Protein AF-A0A356BU81-F1 (afdb_monomer)

Foldseek 3Di:
DDDDDDPDCQQVVLLVLLVVLLVVVVWDKDAFDDDDPDTAGIDTPPAEGEHEAEPPCPDPVCVVVVVVVCVVSVVVVHHYQYDYSVLSVVPVSSNVSSVVVVVVVVVVVVVVVVVVCVVCPPPPPVVVVVVVVVVVVVVVVVVVVVVVVVVVVVVVVVPDDPVNVVVVVVVVVVVVPPD

Mean predicted aligned error: 15.6 Å

Nearest PDB structures (foldseek):
  3r3p-assembly1_B  TM=8.535E-01  e=2.262E-05  Bacillus phage 0305phi8-36
  2e8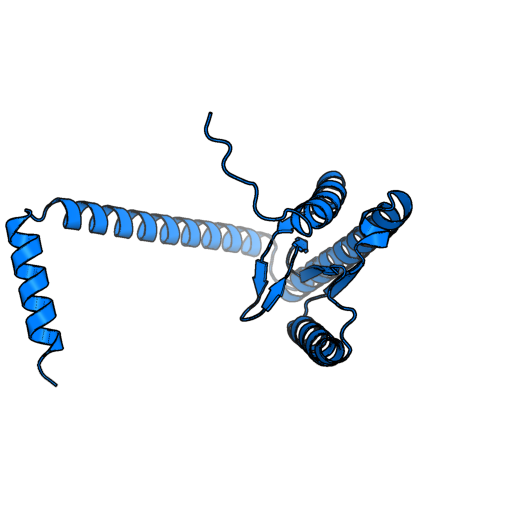9-assembly2_C  TM=2.831E-01  e=4.548E+00  Aquifex aeolicus

Sequence (179 aa):
MEVRAIKEDYGLRTEQRVLDELSRRKLPCEPRVHIGDLEVDILVGERICVEVDGYYHALKEKVSKDATKEKHLESLGYVVLRINAADAKNRRRLREFASSVVKVYDEERNRESQREKALTRGIPQEELQQLKVKLEKEREKEKQAEEQAEKQESIRAKKLTDEELFLQAIEDLSKRGRK

Solvent-accessible surface area (backbone atoms only — not comparable to full-atom values): 10347 Å² total; per-residue (Å²): 139,82,85,79,77,80,80,80,65,79,59,61,62,51,49,49,53,51,51,51,57,38,47,75,70,71,48,57,70,42,71,67,40,70,62,83,97,41,78,39,54,27,34,39,68,92,41,36,37,36,39,66,44,55,92,78,71,78,49,76,82,49,51,64,54,52,54,48,52,51,53,49,44,43,73,73,65,32,47,81,46,77,42,45,56,70,43,56,69,33,70,67,50,35,49,54,48,48,53,50,53,50,52,53,49,54,51,50,52,50,51,48,55,50,49,52,53,60,75,48,63,90,59,60,69,69,61,53,52,52,51,51,55,49,52,52,54,49,53,52,49,50,53,53,50,52,55,49,48,55,52,49,52,55,51,53,62,69,66,50,50,76,68,55,52,50,53,51,54,52,52,54,54,58,61,71,67,73,123

Radius of gyration: 24.51 Å; Cα contacts (8 Å, |Δi|>4): 126; chains: 1; bounding box: 55×62×48 Å

pLDDT: mean 77.11, std 16.04, range [28.61, 95.81]

Secondary structure (DSSP, 8-state):
---------TTHHHHHHHHHHHHHTT--EEEEEEETTEEEEEEETTTEEEEEE-GGGGSHHHHHHHHHHHHHHHHTT-EEEEEEHHHHHSHHHHHHHHHHHHHHHHHHHHHHHHHHHHHTTTS-HHHHHHHHHHHHHHHHHHHHHHHHHHHHHHHHHHHS-HHHHHHHHHHHHHHHT--

Structure (mmCIF, N/CA/C/O backbone):
data_AF-A0A356BU81-F1
#
_entry.id   AF-A0A356BU81-F1
#
loop_
_atom_site.group_PDB
_atom_site.id
_atom_site.type_symbol
_atom_site.label_atom_id
_atom_site.label_alt_id
_atom_site.label_comp_id
_atom_site.label_asym_id
_atom_site.label_entity_id
_atom_site.label_seq_id
_atom_site.pdbx_PDB_ins_code
_atom_site.Cartn_x
_atom_site.Cartn_y
_atom_site.Cartn_z
_atom_site.occupancy
_atom_site.B_iso_or_equiv
_atom_site.auth_seq_id
_atom_site.auth_comp_id
_atom_site.auth_asym_id
_atom_site.auth_atom_id
_atom_site.pdbx_PDB_model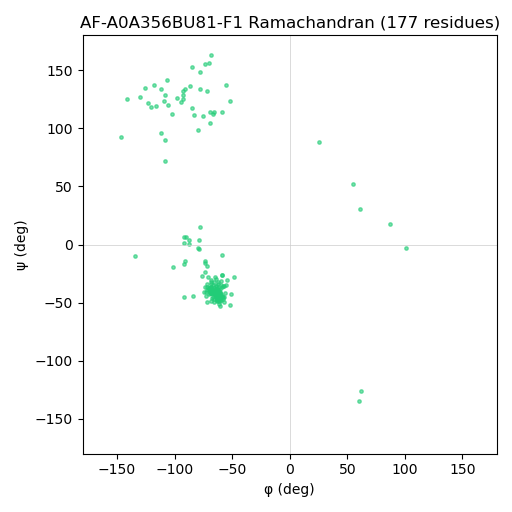_num
ATOM 1 N N . MET A 1 1 ? 30.885 -30.563 7.708 1.00 43.94 1 MET A N 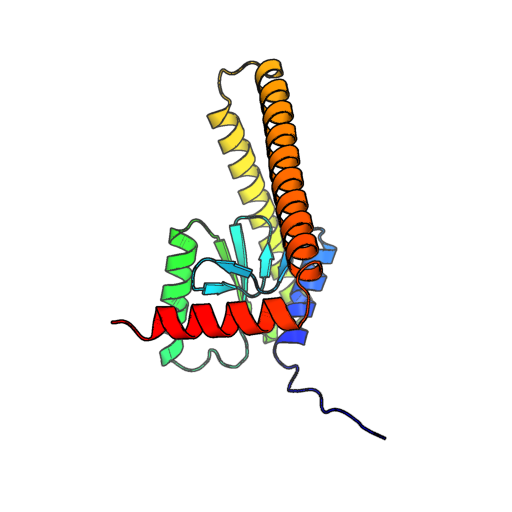1
ATOM 2 C CA . MET A 1 1 ? 30.568 -29.621 6.618 1.00 43.94 1 MET A CA 1
ATOM 3 C C . MET A 1 1 ? 29.256 -30.060 6.015 1.00 43.94 1 MET A C 1
ATOM 5 O O . MET A 1 1 ? 29.221 -31.149 5.473 1.00 43.94 1 MET A O 1
ATOM 9 N N . GLU A 1 2 ? 28.218 -29.240 6.104 1.00 28.61 2 GLU A N 1
ATOM 10 C CA . GLU A 1 2 ? 27.107 -29.296 5.154 1.00 28.61 2 GLU A CA 1
ATOM 11 C C . GLU A 1 2 ? 26.595 -27.870 4.981 1.00 28.61 2 GLU A C 1
ATOM 13 O O . GLU A 1 2 ? 25.831 -27.330 5.777 1.00 28.61 2 GLU A O 1
ATOM 18 N N . VAL A 1 3 ? 27.150 -27.221 3.962 1.00 35.94 3 VAL A N 1
ATOM 19 C CA . VAL A 1 3 ? 26.742 -25.901 3.504 1.00 35.94 3 VAL A CA 1
ATOM 20 C C . VAL A 1 3 ? 25.491 -26.133 2.663 1.00 35.94 3 VAL A C 1
ATOM 22 O O . VAL A 1 3 ? 25.587 -26.559 1.514 1.00 35.94 3 VAL A O 1
ATOM 25 N N . ARG A 1 4 ? 24.303 -25.923 3.239 1.00 30.44 4 ARG A N 1
ATOM 26 C CA . ARG A 1 4 ? 23.072 -25.905 2.442 1.00 30.44 4 ARG A CA 1
ATOM 27 C C . ARG A 1 4 ? 23.013 -24.584 1.688 1.00 30.44 4 ARG A C 1
ATOM 29 O O . ARG A 1 4 ? 22.897 -23.515 2.280 1.00 30.44 4 ARG A O 1
ATOM 36 N N . ALA A 1 5 ? 23.173 -24.705 0.376 1.00 33.25 5 ALA A N 1
ATOM 37 C CA . ALA A 1 5 ? 23.180 -23.624 -0.589 1.00 33.25 5 ALA A CA 1
ATOM 38 C C . ALA A 1 5 ? 21.942 -22.724 -0.442 1.00 33.25 5 ALA A C 1
ATOM 40 O O . ALA A 1 5 ? 20.801 -23.181 -0.520 1.00 33.25 5 ALA A O 1
ATOM 41 N N . ILE A 1 6 ? 22.202 -21.433 -0.242 1.00 36.81 6 ILE A N 1
ATOM 42 C CA . ILE A 1 6 ? 21.220 -20.352 -0.281 1.00 36.81 6 ILE A CA 1
ATOM 43 C C . ILE A 1 6 ? 20.702 -20.261 -1.722 1.00 36.81 6 ILE A C 1
ATOM 45 O O . ILE A 1 6 ? 21.460 -19.942 -2.638 1.00 36.81 6 ILE A O 1
ATOM 49 N N . LYS A 1 7 ? 19.417 -20.569 -1.922 1.00 36.88 7 LYS A N 1
ATOM 50 C CA . LYS A 1 7 ? 18.698 -20.313 -3.175 1.00 36.88 7 LYS A CA 1
ATOM 51 C C . LYS A 1 7 ? 18.522 -18.798 -3.343 1.00 36.88 7 LYS A C 1
ATOM 53 O O . LYS A 1 7 ? 17.724 -18.194 -2.644 1.00 36.88 7 LYS A O 1
ATOM 58 N N . GLU A 1 8 ? 19.324 -18.222 -4.232 1.00 38.44 8 GLU A N 1
ATOM 59 C CA . GLU A 1 8 ? 19.165 -16.948 -4.958 1.00 38.44 8 GLU A CA 1
ATOM 60 C C . GLU A 1 8 ? 18.284 -15.846 -4.315 1.00 38.44 8 GLU A C 1
ATOM 62 O O . GLU A 1 8 ? 17.110 -15.656 -4.612 1.00 38.44 8 GLU A O 1
ATOM 67 N N . ASP A 1 9 ? 18.954 -15.035 -3.495 1.00 47.25 9 ASP A N 1
ATOM 68 C CA . ASP A 1 9 ? 18.500 -13.936 -2.622 1.00 47.25 9 ASP A CA 1
ATOM 69 C C . ASP A 1 9 ? 18.187 -12.583 -3.325 1.00 47.25 9 ASP A C 1
ATOM 71 O O . ASP A 1 9 ? 18.175 -11.523 -2.688 1.00 47.25 9 ASP A O 1
ATOM 75 N N . TYR A 1 10 ? 18.035 -12.550 -4.654 1.00 41.59 10 TYR A N 1
ATOM 76 C CA . TYR A 1 10 ? 18.184 -11.295 -5.417 1.00 41.59 10 TYR A CA 1
ATOM 77 C C . TYR A 1 10 ? 17.026 -10.281 -5.266 1.00 41.59 10 TYR A C 1
ATOM 79 O O . TYR A 1 10 ? 17.263 -9.081 -5.435 1.00 41.59 10 TYR A O 1
ATOM 87 N N . GLY A 1 11 ? 15.814 -10.721 -4.902 1.00 51.78 11 GLY A N 1
ATOM 88 C CA . GLY A 1 11 ? 14.658 -9.846 -4.615 1.00 51.78 11 GLY A CA 1
ATOM 89 C C . GLY A 1 11 ? 14.542 -9.449 -3.138 1.00 51.78 11 GLY A C 1
ATOM 90 O O . GLY A 1 11 ? 14.432 -8.264 -2.817 1.00 51.78 11 GLY A O 1
ATOM 91 N N . LEU A 1 12 ? 14.716 -10.434 -2.247 1.00 61.91 12 LEU A N 1
ATOM 92 C CA . LEU A 1 12 ? 14.605 -10.312 -0.786 1.00 61.91 12 LEU A CA 1
ATOM 93 C C . LEU A 1 12 ? 15.439 -9.166 -0.213 1.00 61.91 12 LEU A C 1
ATOM 95 O O . LEU A 1 12 ? 14.976 -8.413 0.634 1.00 61.91 12 LEU A O 1
ATOM 99 N N . ARG A 1 13 ? 16.676 -8.982 -0.688 1.00 75.88 13 ARG A N 1
ATOM 100 C CA . ARG A 1 13 ? 17.562 -7.942 -0.139 1.00 75.88 13 ARG A CA 1
ATOM 101 C C . ARG A 1 13 ? 17.138 -6.525 -0.494 1.00 75.88 13 ARG A C 1
ATOM 103 O O . ARG A 1 13 ? 17.491 -5.595 0.226 1.00 75.88 13 ARG A O 1
ATOM 110 N N . THR A 1 14 ? 16.463 -6.333 -1.623 1.00 84.69 14 THR A N 1
ATOM 111 C CA . THR A 1 14 ? 16.021 -4.997 -2.042 1.00 84.69 14 THR A CA 1
ATOM 112 C C . THR A 1 14 ? 14.702 -4.657 -1.363 1.00 84.69 14 THR A C 1
ATOM 114 O O . THR A 1 14 ? 14.598 -3.582 -0.778 1.00 84.69 14 THR A O 1
ATOM 117 N N . GLU A 1 15 ? 13.771 -5.613 -1.340 1.00 86.94 15 GLU A N 1
ATOM 118 C CA . GLU A 1 15 ? 12.529 -5.577 -0.557 1.00 86.94 15 GLU A CA 1
ATOM 119 C C . GLU A 1 15 ? 12.822 -5.259 0.917 1.00 86.94 15 GLU A C 1
ATOM 121 O O . GLU A 1 15 ? 12.335 -4.262 1.444 1.00 86.94 15 GLU A O 1
ATOM 126 N N . GLN A 1 16 ? 13.746 -5.999 1.542 1.00 88.44 16 GLN A N 1
ATOM 127 C CA . GLN A 1 16 ? 14.139 -5.778 2.935 1.00 88.44 16 GLN A CA 1
ATOM 128 C C . GLN A 1 16 ? 14.690 -4.368 3.174 1.00 88.44 16 GLN A C 1
ATOM 130 O O . GLN A 1 16 ? 14.417 -3.765 4.204 1.00 88.44 16 GLN A O 1
ATOM 135 N N . ARG A 1 17 ? 15.440 -3.790 2.227 1.00 90.50 17 ARG A N 1
ATOM 136 C CA . ARG A 1 17 ? 15.960 -2.417 2.373 1.00 90.50 17 ARG A CA 1
ATOM 137 C C . ARG A 1 17 ? 14.853 -1.373 2.320 1.00 90.50 17 ARG A C 1
ATOM 139 O O . ARG A 1 17 ? 14.950 -0.367 3.023 1.00 90.50 17 ARG A O 1
ATOM 146 N N . VAL A 1 18 ? 13.841 -1.594 1.483 1.00 91.62 18 VAL A N 1
ATOM 147 C CA . VAL A 1 18 ? 12.646 -0.747 1.446 1.00 91.62 18 VAL A CA 1
ATOM 148 C C . VAL A 1 18 ? 11.894 -0.888 2.764 1.00 91.62 18 VAL A C 1
ATOM 150 O O . VAL A 1 18 ? 11.642 0.120 3.421 1.00 91.62 18 VAL A O 1
ATOM 153 N N . LEU A 1 19 ? 11.652 -2.122 3.205 1.00 91.88 19 LEU A N 1
ATOM 154 C CA . LEU A 1 19 ? 10.977 -2.422 4.464 1.00 91.88 19 LEU A CA 1
ATOM 155 C C . LEU A 1 19 ? 11.688 -1.790 5.669 1.00 91.88 19 LEU A C 1
ATOM 157 O O . LEU A 1 19 ? 11.041 -1.145 6.491 1.00 91.88 19 LEU A O 1
ATOM 161 N N . ASP A 1 20 ? 13.014 -1.894 5.751 1.00 92.12 20 ASP A N 1
ATOM 162 C CA . ASP A 1 20 ? 13.818 -1.297 6.820 1.00 92.12 20 ASP A CA 1
ATOM 163 C C . ASP A 1 20 ? 13.696 0.235 6.835 1.00 92.12 20 ASP A C 1
ATOM 165 O O . ASP A 1 20 ? 13.599 0.851 7.899 1.00 92.12 20 ASP A O 1
ATOM 169 N N . GLU A 1 21 ? 13.715 0.884 5.666 1.00 93.56 21 GLU A N 1
ATOM 170 C CA . GLU A 1 21 ? 13.599 2.344 5.575 1.00 93.56 21 GLU A CA 1
ATOM 171 C C . GLU A 1 21 ? 12.190 2.833 5.940 1.00 93.56 21 GLU A C 1
ATOM 173 O O . GLU A 1 21 ? 12.061 3.861 6.612 1.00 93.56 21 GLU A O 1
ATOM 178 N N . LEU A 1 22 ? 11.144 2.095 5.556 1.00 93.50 22 LEU A N 1
ATOM 179 C CA . LEU A 1 22 ? 9.763 2.384 5.956 1.00 93.50 22 LEU A CA 1
ATOM 180 C C . LEU A 1 22 ? 9.555 2.136 7.459 1.00 93.50 22 LEU A C 1
ATOM 182 O O . LEU A 1 22 ? 9.000 2.985 8.160 1.00 93.50 22 LEU A O 1
ATOM 186 N N . SER A 1 23 ? 10.109 1.045 7.990 1.00 91.56 23 SER A N 1
ATOM 187 C CA . SER A 1 23 ? 10.052 0.697 9.416 1.00 91.56 23 SER A CA 1
ATOM 188 C C . SER A 1 23 ? 10.749 1.740 10.291 1.00 91.56 23 SER A C 1
ATOM 190 O O . SER A 1 23 ? 10.229 2.137 11.333 1.00 91.56 23 SER A O 1
ATOM 192 N N . ARG A 1 24 ? 11.894 2.285 9.849 1.00 92.31 24 ARG A N 1
ATOM 193 C CA . ARG A 1 24 ? 12.576 3.406 10.533 1.00 92.31 24 ARG A CA 1
ATOM 194 C C . ARG A 1 24 ? 11.708 4.653 10.661 1.00 92.31 24 ARG A C 1
ATOM 196 O O . ARG A 1 24 ? 11.921 5.454 11.570 1.00 92.31 24 ARG A O 1
ATOM 203 N N . ARG A 1 25 ? 10.745 4.824 9.759 1.00 91.69 25 ARG A N 1
ATOM 204 C CA . ARG A 1 25 ? 9.778 5.929 9.764 1.00 91.69 25 ARG A CA 1
ATOM 205 C C . ARG A 1 25 ? 8.518 5.601 10.560 1.00 91.69 25 ARG A C 1
ATOM 207 O O . ARG A 1 25 ? 7.614 6.426 10.599 1.00 91.69 25 ARG A O 1
ATOM 214 N N . LYS A 1 26 ? 8.493 4.449 11.241 1.00 92.88 26 LYS A N 1
ATOM 215 C CA . LYS A 1 26 ? 7.384 3.967 12.073 1.00 92.88 26 LYS A CA 1
ATOM 216 C C . LYS A 1 26 ? 6.086 3.773 11.286 1.00 92.88 26 LYS A C 1
ATOM 218 O O . LYS A 1 26 ? 5.003 3.938 11.840 1.00 92.88 26 LYS A O 1
ATOM 223 N N . LEU A 1 27 ? 6.202 3.441 10.002 1.00 90.69 27 LEU A N 1
ATOM 224 C CA . LEU A 1 27 ? 5.055 3.037 9.202 1.00 90.69 27 LEU A CA 1
ATOM 225 C C . LEU A 1 27 ? 4.697 1.578 9.531 1.00 90.69 27 LEU A C 1
ATOM 227 O O . LEU A 1 27 ? 5.609 0.748 9.590 1.00 90.69 27 LEU A O 1
ATOM 231 N N . PRO A 1 28 ? 3.412 1.247 9.744 1.00 92.25 28 PRO A N 1
ATOM 232 C CA . PRO A 1 28 ? 2.978 -0.139 9.886 1.00 92.25 28 PRO A CA 1
ATOM 233 C C . PRO A 1 28 ? 3.124 -0.828 8.529 1.00 92.25 28 PRO A C 1
ATOM 235 O O . PRO A 1 28 ? 2.465 -0.428 7.573 1.00 92.25 28 PRO A O 1
ATOM 238 N N . CYS A 1 29 ? 4.029 -1.800 8.432 1.00 91.69 29 CYS A N 1
ATOM 239 C CA . CYS A 1 29 ? 4.346 -2.476 7.177 1.00 91.69 29 CYS A CA 1
ATOM 240 C C . CYS A 1 29 ? 4.192 -3.990 7.334 1.00 91.69 29 CYS A C 1
ATOM 242 O O . CYS A 1 29 ? 4.728 -4.562 8.284 1.00 91.69 29 CYS A O 1
ATOM 244 N N . GLU A 1 30 ? 3.542 -4.625 6.368 1.00 91.69 30 GLU A N 1
ATOM 245 C CA . GLU A 1 30 ? 3.404 -6.075 6.258 1.00 91.69 30 GLU A CA 1
ATOM 246 C C . GLU A 1 30 ? 4.014 -6.532 4.926 1.00 91.69 30 GLU A C 1
ATOM 248 O O . GLU A 1 30 ? 3.573 -6.076 3.871 1.00 91.69 30 GLU A O 1
ATOM 253 N N . PRO A 1 31 ? 5.055 -7.379 4.929 1.00 90.50 31 PRO A N 1
ATOM 254 C CA . PRO A 1 31 ? 5.623 -7.906 3.694 1.00 90.50 31 PRO A CA 1
ATOM 255 C C . PRO A 1 31 ? 4.761 -9.042 3.119 1.00 90.50 31 PRO A C 1
ATOM 257 O O . PRO A 1 31 ? 4.192 -9.832 3.872 1.00 90.50 31 PRO A O 1
ATOM 260 N N . ARG A 1 32 ? 4.744 -9.172 1.788 1.00 87.19 32 ARG A N 1
ATOM 261 C CA . ARG A 1 32 ? 4.170 -10.289 1.010 1.00 87.19 32 ARG A CA 1
ATOM 262 C C . ARG A 1 32 ? 2.707 -10.575 1.315 1.00 87.19 32 ARG A C 1
ATOM 264 O O . ARG A 1 32 ? 2.306 -11.702 1.620 1.00 87.19 32 ARG A O 1
ATOM 271 N N . VAL A 1 33 ? 1.898 -9.527 1.236 1.00 88.94 33 VAL A N 1
ATOM 272 C CA . VAL A 1 33 ? 0.466 -9.609 1.518 1.00 88.94 33 VAL A CA 1
ATOM 273 C C . VAL A 1 33 ? -0.292 -10.016 0.262 1.00 88.94 33 VAL A C 1
ATOM 275 O O . VAL A 1 33 ? -0.049 -9.500 -0.828 1.00 88.94 33 VAL A O 1
ATOM 278 N N . HIS A 1 34 ? -1.240 -10.937 0.426 1.00 86.94 34 HIS A N 1
ATOM 279 C CA . HIS A 1 34 ? -2.161 -11.332 -0.632 1.00 86.94 34 HIS A CA 1
ATOM 280 C C . HIS A 1 34 ? -3.455 -10.519 -0.527 1.00 86.94 34 HIS A C 1
ATOM 282 O O . HIS A 1 34 ? -4.138 -10.548 0.497 1.00 86.94 34 HIS A O 1
ATOM 288 N N . ILE A 1 35 ? -3.797 -9.806 -1.598 1.00 84.81 35 ILE A N 1
ATOM 289 C CA . ILE A 1 35 ? -5.045 -9.058 -1.760 1.00 84.81 35 ILE A CA 1
ATOM 290 C C . ILE A 1 35 ? -5.848 -9.763 -2.854 1.00 84.81 35 ILE A C 1
ATOM 292 O O . ILE A 1 35 ? -5.623 -9.565 -4.050 1.00 84.81 35 ILE A O 1
ATOM 296 N N . GLY A 1 36 ? -6.767 -10.636 -2.434 1.00 83.50 36 GLY A N 1
ATOM 297 C CA . GLY A 1 36 ? -7.439 -11.562 -3.346 1.00 83.50 36 GLY A CA 1
ATOM 298 C C . GLY A 1 36 ? -6.429 -12.505 -4.002 1.00 83.50 36 GLY A C 1
ATOM 299 O O . GLY A 1 36 ? -5.634 -13.137 -3.310 1.00 83.50 36 GLY A O 1
ATOM 300 N N . ASP A 1 37 ? -6.431 -12.551 -5.334 1.00 82.50 37 ASP A N 1
ATOM 301 C CA . ASP A 1 37 ? -5.520 -13.390 -6.126 1.00 82.50 37 ASP A CA 1
ATOM 302 C C . ASP A 1 37 ? -4.171 -12.707 -6.439 1.00 82.50 37 ASP A C 1
ATOM 304 O O . ASP A 1 37 ? -3.356 -13.245 -7.193 1.00 82.50 37 ASP A O 1
ATOM 308 N N . LEU A 1 38 ? -3.935 -11.499 -5.915 1.00 83.31 38 LEU A N 1
ATOM 309 C CA . LEU A 1 38 ? -2.732 -10.710 -6.179 1.00 83.31 38 LEU A CA 1
ATOM 310 C C . LEU A 1 38 ? -1.814 -10.670 -4.956 1.00 83.31 38 LEU A C 1
ATOM 312 O O . LEU A 1 38 ? -2.238 -10.284 -3.873 1.00 83.31 38 LEU A O 1
ATOM 316 N N . GLU A 1 39 ? -0.536 -10.986 -5.149 1.00 86.06 39 GLU A N 1
ATOM 317 C CA . GLU A 1 39 ? 0.511 -10.779 -4.143 1.00 86.06 39 GLU A CA 1
ATOM 318 C C . GLU A 1 39 ? 1.142 -9.392 -4.319 1.00 86.06 39 GLU A C 1
ATOM 320 O O . GLU A 1 39 ? 1.467 -8.999 -5.444 1.00 86.06 39 GLU A O 1
ATOM 325 N N . VAL A 1 40 ? 1.307 -8.661 -3.218 1.00 87.12 40 VAL A N 1
ATOM 326 C CA . VAL A 1 40 ? 1.968 -7.351 -3.139 1.00 87.12 40 VAL A CA 1
ATOM 327 C C . VAL A 1 40 ? 3.195 -7.469 -2.239 1.00 87.12 40 VAL A C 1
ATOM 329 O O . VAL A 1 40 ? 3.116 -8.070 -1.166 1.00 87.12 40 VAL A O 1
ATOM 332 N N . ASP A 1 41 ? 4.314 -6.861 -2.641 1.00 89.31 41 ASP A N 1
ATOM 333 C CA . ASP A 1 41 ? 5.580 -6.980 -1.905 1.00 89.31 41 ASP A CA 1
ATOM 334 C C . ASP A 1 41 ? 5.490 -6.419 -0.482 1.00 89.31 41 ASP A C 1
ATOM 336 O O . ASP A 1 41 ? 5.942 -7.060 0.463 1.00 89.31 41 ASP A O 1
ATOM 340 N N . ILE A 1 42 ? 4.932 -5.217 -0.301 1.00 91.81 42 ILE A N 1
ATOM 341 C CA . ILE A 1 42 ? 4.762 -4.603 1.021 1.00 91.81 42 ILE A CA 1
ATOM 342 C C . ILE A 1 42 ? 3.421 -3.865 1.079 1.00 91.81 42 ILE A C 1
ATOM 344 O O . ILE A 1 42 ? 3.168 -2.960 0.288 1.00 91.81 42 ILE A O 1
ATOM 348 N N . LEU A 1 43 ? 2.586 -4.182 2.063 1.00 93.62 43 LEU A N 1
ATOM 349 C CA . LEU A 1 43 ? 1.422 -3.382 2.436 1.00 93.62 43 LEU A CA 1
ATOM 350 C C . LEU A 1 43 ? 1.811 -2.399 3.546 1.00 93.62 43 LEU A C 1
ATOM 352 O O . LEU A 1 43 ? 2.440 -2.778 4.531 1.00 93.62 43 LEU A O 1
ATOM 356 N N . VAL A 1 44 ? 1.441 -1.131 3.393 1.00 92.81 44 VAL A N 1
ATOM 357 C CA . VAL A 1 44 ? 1.665 -0.058 4.363 1.00 92.81 44 VAL A CA 1
ATOM 358 C C . VAL A 1 44 ? 0.319 0.461 4.863 1.00 92.81 44 VAL A C 1
ATOM 360 O O . VAL A 1 44 ? -0.494 0.983 4.093 1.00 92.81 44 VAL A O 1
ATOM 363 N N . GLY A 1 45 ? 0.087 0.343 6.170 1.00 90.94 45 GLY A N 1
ATOM 364 C CA . GLY A 1 45 ? -1.230 0.580 6.758 1.00 90.94 45 GLY A CA 1
ATOM 365 C C . GLY A 1 45 ? -2.268 -0.369 6.170 1.00 90.94 45 GLY A C 1
ATOM 366 O O . GLY A 1 45 ? -2.010 -1.557 6.027 1.00 90.94 45 GLY A O 1
ATOM 367 N N . GLU A 1 46 ? -3.431 0.165 5.806 1.00 88.62 46 GLU A N 1
ATOM 368 C CA . GLU A 1 46 ? -4.539 -0.652 5.293 1.00 88.62 46 GLU A CA 1
ATOM 369 C C . GLU A 1 46 ? -4.691 -0.601 3.767 1.00 88.62 46 GLU A C 1
ATOM 371 O O . GLU A 1 46 ? -5.353 -1.454 3.182 1.00 88.62 46 GLU A O 1
ATOM 376 N N . ARG A 1 47 ? -4.125 0.420 3.106 1.00 91.00 47 ARG A N 1
ATOM 377 C CA . ARG A 1 47 ? -4.477 0.763 1.713 1.00 91.00 47 ARG A CA 1
ATOM 378 C C . ARG A 1 47 ? -3.300 1.032 0.788 1.00 91.00 47 ARG A C 1
ATOM 380 O O . ARG A 1 47 ? -3.515 1.155 -0.413 1.00 91.00 47 ARG A O 1
ATOM 387 N N . ILE A 1 48 ? -2.073 1.151 1.288 1.00 94.38 48 ILE A N 1
ATOM 388 C CA . ILE A 1 48 ? -0.938 1.552 0.447 1.00 94.38 48 ILE A CA 1
ATOM 389 C C . ILE A 1 48 ? -0.116 0.321 0.098 1.00 94.38 48 ILE A C 1
ATOM 391 O O . ILE A 1 48 ? 0.526 -0.267 0.956 1.00 94.38 48 ILE A O 1
ATOM 395 N N . CYS A 1 49 ? -0.118 -0.054 -1.171 1.00 93.12 49 CYS A N 1
ATOM 396 C CA . CYS A 1 49 ? 0.674 -1.149 -1.710 1.00 93.12 49 CYS A CA 1
ATOM 397 C C . CYS A 1 49 ? 2.000 -0.599 -2.235 1.00 93.12 49 CYS A C 1
ATOM 399 O O . CYS A 1 49 ? 2.011 0.305 -3.067 1.00 93.12 49 CYS A O 1
ATOM 401 N N . VAL A 1 50 ? 3.119 -1.139 -1.771 1.00 92.06 50 VAL A N 1
ATOM 402 C CA . VAL A 1 50 ? 4.455 -0.828 -2.272 1.00 92.06 50 VAL A CA 1
ATOM 403 C C . VAL A 1 50 ? 4.981 -2.032 -3.040 1.00 92.06 50 VAL A C 1
ATOM 405 O O . VAL A 1 50 ? 5.083 -3.122 -2.487 1.00 92.06 50 VAL A O 1
ATOM 408 N N . GLU A 1 51 ? 5.338 -1.814 -4.303 1.00 90.44 51 GLU A N 1
ATOM 409 C CA . GLU A 1 51 ? 5.922 -2.829 -5.189 1.00 90.44 51 GLU A CA 1
ATOM 410 C C . GLU A 1 51 ? 7.383 -2.471 -5.477 1.00 90.44 51 GLU A C 1
ATOM 412 O O . GLU A 1 51 ? 7.722 -1.320 -5.789 1.00 90.44 51 GLU A O 1
ATOM 417 N N . VAL A 1 52 ? 8.263 -3.458 -5.369 1.00 87.94 52 VAL A N 1
ATOM 418 C CA . VAL A 1 52 ? 9.699 -3.331 -5.591 1.00 87.94 52 VAL A CA 1
ATOM 419 C C . VAL A 1 52 ? 10.040 -4.035 -6.897 1.00 87.94 52 VAL A C 1
ATOM 421 O O . VAL A 1 52 ? 10.379 -5.218 -6.920 1.00 87.94 52 VAL A O 1
ATOM 424 N N . ASP A 1 53 ? 9.995 -3.288 -8.004 1.00 79.69 53 ASP A N 1
ATOM 425 C CA . ASP A 1 53 ? 10.226 -3.858 -9.331 1.00 79.69 53 ASP A CA 1
ATOM 426 C C . ASP A 1 53 ? 11.628 -4.494 -9.398 1.00 79.69 53 ASP A C 1
ATOM 428 O O . ASP A 1 53 ? 12.673 -3.821 -9.359 1.00 79.69 53 ASP A O 1
ATOM 432 N N . GLY A 1 54 ? 11.656 -5.818 -9.546 1.00 64.62 54 GLY A N 1
ATOM 433 C CA . GLY A 1 54 ? 12.861 -6.568 -9.870 1.00 64.62 54 GLY A CA 1
ATOM 434 C C . GLY A 1 54 ? 13.347 -6.278 -11.296 1.00 64.62 54 GLY A C 1
ATOM 435 O O . GLY A 1 54 ? 12.609 -5.824 -12.165 1.00 64.62 54 GLY A O 1
ATOM 436 N N . TYR A 1 55 ? 14.601 -6.613 -11.603 1.00 47.94 55 TYR A N 1
ATOM 437 C CA . TYR A 1 55 ? 15.192 -6.416 -12.944 1.00 47.94 55 TYR A CA 1
ATOM 438 C C . TYR A 1 55 ? 14.432 -7.151 -14.085 1.00 47.94 55 TYR A C 1
ATOM 440 O O . TYR A 1 55 ? 14.693 -6.926 -15.263 1.00 47.94 55 TYR A O 1
ATOM 448 N N . TYR A 1 56 ? 13.471 -8.018 -13.743 1.00 47.47 56 TYR A N 1
ATOM 449 C CA . TYR A 1 56 ? 12.699 -8.874 -14.647 1.00 47.47 56 TYR A CA 1
ATOM 450 C C . TYR A 1 56 ? 11.421 -8.244 -15.245 1.00 47.47 56 TYR A C 1
ATOM 452 O O . TYR A 1 56 ? 10.765 -8.901 -16.057 1.00 47.47 56 TYR A O 1
ATOM 460 N N . HIS A 1 57 ? 11.076 -6.987 -14.933 1.00 51.84 57 HIS A N 1
ATOM 461 C CA . HIS A 1 57 ? 9.915 -6.296 -15.540 1.00 51.84 57 HIS A CA 1
ATOM 462 C C . HIS A 1 57 ? 10.174 -5.745 -16.962 1.00 51.84 57 HIS A C 1
ATOM 464 O O . HIS A 1 57 ? 9.299 -5.133 -17.567 1.00 51.84 57 HIS A O 1
ATOM 470 N N . ALA A 1 58 ? 11.352 -5.989 -17.550 1.00 49.69 58 ALA A N 1
ATOM 471 C CA . ALA A 1 58 ? 11.730 -5.452 -18.864 1.00 49.69 58 ALA A CA 1
ATOM 472 C C . ALA A 1 58 ? 11.133 -6.194 -20.087 1.00 49.69 58 ALA A C 1
ATOM 474 O O . ALA A 1 58 ? 11.335 -5.757 -21.223 1.00 49.69 58 ALA A O 1
ATOM 475 N N . LEU A 1 59 ? 10.396 -7.301 -19.907 1.00 51.94 59 LEU A N 1
ATOM 476 C CA . LEU A 1 59 ? 9.712 -7.975 -21.019 1.00 51.94 59 LEU A CA 1
ATOM 477 C C . LEU A 1 59 ? 8.347 -7.328 -21.298 1.00 51.94 59 LEU A C 1
ATOM 479 O O . LEU A 1 59 ? 7.441 -7.378 -20.468 1.00 51.94 59 LEU A O 1
ATOM 483 N N . LYS A 1 60 ? 8.186 -6.775 -22.510 1.00 51.69 60 LYS A N 1
ATOM 484 C CA . LYS A 1 60 ? 6.983 -6.067 -23.002 1.00 51.69 60 LYS A CA 1
ATOM 485 C C . LYS A 1 60 ? 5.653 -6.802 -22.763 1.00 51.69 60 LYS A C 1
ATOM 487 O O . LYS A 1 60 ? 4.630 -6.146 -22.605 1.00 51.69 60 LYS A O 1
ATOM 492 N N . GLU A 1 61 ? 5.656 -8.132 -22.701 1.00 54.44 61 GLU A N 1
ATOM 493 C CA . GLU A 1 61 ? 4.455 -8.950 -22.456 1.00 54.44 61 GLU A CA 1
ATOM 494 C C . GLU A 1 61 ? 3.928 -8.879 -21.012 1.00 54.44 61 GLU A C 1
ATOM 496 O O . GLU A 1 61 ? 2.767 -9.205 -20.768 1.00 54.44 61 GLU A O 1
ATOM 501 N N . LYS A 1 62 ? 4.746 -8.436 -20.048 1.00 56.75 62 LYS A N 1
ATOM 502 C CA . LYS A 1 62 ? 4.329 -8.267 -18.645 1.00 56.75 62 LYS A CA 1
ATOM 503 C C . LYS A 1 62 ? 3.806 -6.869 -18.325 1.00 56.75 62 LYS A C 1
ATOM 505 O O . LYS A 1 62 ? 3.056 -6.722 -17.370 1.00 56.75 62 LYS A O 1
ATOM 510 N N . VAL A 1 63 ? 4.082 -5.875 -19.169 1.00 60.41 63 VAL A N 1
ATOM 511 C CA . VAL A 1 63 ? 3.629 -4.486 -18.969 1.00 60.41 63 VAL A CA 1
ATOM 512 C C . VAL A 1 63 ? 2.098 -4.381 -18.968 1.00 60.41 63 VAL A C 1
ATOM 514 O O . VAL A 1 63 ? 1.524 -3.643 -18.172 1.00 60.41 63 VAL A O 1
ATOM 517 N N . SER A 1 64 ? 1.412 -5.151 -19.820 1.00 60.00 64 SER A N 1
ATOM 518 C CA . SER A 1 64 ? -0.058 -5.177 -19.850 1.00 60.00 64 SER A CA 1
ATOM 519 C C . SER A 1 64 ? -0.658 -5.842 -18.607 1.00 60.00 64 SER A C 1
ATOM 521 O O . SER A 1 64 ? -1.677 -5.378 -18.091 1.00 60.00 64 SER A O 1
ATOM 523 N N . LYS A 1 65 ? -0.012 -6.896 -18.094 1.00 65.00 65 LYS A N 1
ATOM 524 C CA . LYS A 1 65 ? -0.413 -7.572 -16.853 1.00 65.00 65 LYS A CA 1
ATOM 525 C C . LYS A 1 65 ? -0.187 -6.671 -15.639 1.00 65.00 65 LYS A C 1
ATOM 527 O O . LYS A 1 65 ? -1.085 -6.556 -14.812 1.00 65.00 65 LYS A O 1
ATOM 532 N N . ASP A 1 66 ? 0.932 -5.954 -15.599 1.00 66.88 66 ASP A N 1
ATOM 533 C CA . ASP A 1 66 ? 1.270 -5.030 -14.513 1.00 66.88 66 ASP A CA 1
ATOM 534 C C . ASP A 1 66 ? 0.322 -3.821 -14.472 1.00 66.88 66 ASP A C 1
ATOM 536 O O . ASP A 1 66 ? -0.119 -3.433 -13.392 1.00 66.88 66 ASP A O 1
ATOM 540 N N . ALA A 1 67 ? -0.067 -3.274 -15.631 1.00 70.81 67 ALA A N 1
ATOM 541 C CA . ALA A 1 67 ? -1.062 -2.199 -15.709 1.00 70.81 67 ALA A CA 1
ATOM 542 C C . ALA A 1 67 ? -2.472 -2.668 -15.312 1.00 70.81 67 ALA A C 1
ATOM 544 O O . ALA A 1 67 ? -3.270 -1.892 -14.790 1.00 70.81 67 ALA A O 1
ATOM 545 N N . THR A 1 68 ? -2.790 -3.941 -15.561 1.00 79.69 68 THR A N 1
ATOM 546 C CA . THR A 1 68 ? -4.069 -4.534 -15.145 1.00 79.69 68 THR A CA 1
ATOM 547 C C . THR A 1 68 ? -4.088 -4.787 -13.638 1.00 79.69 68 THR A C 1
ATOM 549 O O . THR A 1 68 ? -5.089 -4.481 -12.997 1.00 79.69 68 THR A O 1
ATOM 552 N N . LYS A 1 69 ? -2.974 -5.269 -13.064 1.00 81.31 69 LYS A N 1
ATOM 553 C CA . LYS A 1 69 ? -2.792 -5.451 -11.614 1.00 81.31 69 LYS A CA 1
ATOM 554 C C . LYS A 1 69 ? -3.001 -4.134 -10.869 1.00 81.31 69 LYS A C 1
ATOM 556 O O . LYS A 1 69 ? -3.785 -4.081 -9.928 1.00 81.31 69 LYS A O 1
ATOM 561 N N . GLU A 1 70 ? -2.351 -3.070 -11.334 1.00 84.19 70 GLU A N 1
ATOM 562 C CA . GLU A 1 70 ? -2.447 -1.741 -10.725 1.00 84.19 70 GLU A CA 1
ATOM 563 C C . GLU A 1 70 ? -3.874 -1.205 -10.762 1.00 84.19 70 GLU A C 1
ATOM 565 O O . GLU A 1 70 ? -4.436 -0.905 -9.716 1.00 84.19 70 GLU A O 1
ATOM 570 N N . LYS A 1 71 ? -4.515 -1.220 -11.937 1.00 84.81 71 LYS A N 1
ATOM 571 C CA . LYS A 1 71 ? -5.918 -0.807 -12.071 1.00 84.81 71 LYS A CA 1
ATOM 572 C C . LYS A 1 71 ? -6.862 -1.625 -11.198 1.00 84.81 71 LYS A C 1
ATOM 574 O O . LYS A 1 71 ? -7.854 -1.091 -10.711 1.00 84.81 71 LYS A O 1
ATOM 579 N N . HIS A 1 72 ? -6.591 -2.917 -11.024 1.00 87.06 72 HIS A N 1
ATOM 580 C CA . HIS A 1 72 ? -7.416 -3.759 -10.172 1.00 87.06 72 HIS A CA 1
ATOM 581 C C . HIS A 1 72 ? -7.277 -3.366 -8.698 1.00 87.06 72 HIS A C 1
ATOM 583 O O . HIS A 1 72 ? -8.287 -3.115 -8.045 1.00 87.06 72 HIS A O 1
ATOM 589 N N . LEU A 1 73 ? -6.050 -3.218 -8.198 1.00 87.25 73 LEU A N 1
ATOM 590 C CA . LEU A 1 73 ? -5.790 -2.757 -6.832 1.00 87.25 73 LEU A CA 1
ATOM 591 C C . LEU A 1 73 ? -6.366 -1.354 -6.587 1.00 87.25 73 LEU A C 1
ATOM 593 O O . LEU A 1 73 ? -7.039 -1.127 -5.583 1.00 87.25 73 LEU A O 1
ATOM 597 N N . GLU A 1 74 ? -6.206 -0.439 -7.542 1.00 88.06 74 GLU A N 1
ATOM 598 C CA . GLU A 1 74 ? -6.815 0.893 -7.489 1.00 88.06 74 GLU A CA 1
ATOM 599 C C . GLU A 1 74 ? -8.346 0.829 -7.457 1.00 88.06 74 GLU A C 1
ATOM 601 O O . GLU A 1 74 ? -8.979 1.556 -6.690 1.00 88.06 74 GLU A O 1
ATOM 606 N N . SER A 1 75 ? -8.964 -0.072 -8.230 1.00 87.50 75 SER A N 1
ATOM 607 C CA . SER A 1 75 ? -10.421 -0.265 -8.213 1.00 87.50 75 SER A CA 1
ATOM 608 C C . SER A 1 75 ? -10.940 -0.794 -6.873 1.00 87.50 75 SER A C 1
ATOM 610 O O . SER A 1 75 ? -12.067 -0.490 -6.486 1.00 87.50 75 SER A O 1
ATOM 612 N N . LEU A 1 76 ? -10.102 -1.530 -6.139 1.00 87.06 76 LEU A N 1
ATOM 613 C CA . LEU A 1 76 ? -10.367 -1.979 -4.772 1.00 87.06 76 LEU A CA 1
ATOM 614 C C . LEU A 1 76 ? -10.101 -0.875 -3.729 1.00 87.06 76 LEU A C 1
ATOM 616 O O . LEU A 1 76 ? -10.381 -1.054 -2.545 1.00 87.06 76 LEU A O 1
ATOM 620 N N . GLY A 1 77 ? -9.613 0.291 -4.162 1.00 88.38 77 GLY A N 1
ATOM 621 C CA . GLY A 1 77 ? -9.355 1.451 -3.314 1.00 88.38 77 GLY A CA 1
ATOM 622 C C . GLY A 1 77 ? -7.975 1.458 -2.658 1.00 88.38 77 GLY A C 1
ATOM 623 O O . GLY A 1 77 ? -7.793 2.197 -1.686 1.00 88.38 77 GLY A O 1
ATOM 624 N N . TYR A 1 78 ? -7.035 0.657 -3.167 1.00 91.25 78 TYR A N 1
ATOM 625 C CA . TYR A 1 78 ? -5.629 0.706 -2.774 1.00 91.25 78 TYR A CA 1
ATOM 626 C C . TYR A 1 78 ? -4.870 1.771 -3.570 1.00 91.25 78 TYR A C 1
ATOM 628 O O . TYR A 1 78 ? -5.208 2.086 -4.708 1.00 91.25 78 TYR A O 1
ATOM 636 N N . VAL A 1 79 ? -3.806 2.302 -2.975 1.00 92.56 79 VAL A N 1
ATOM 637 C CA . VAL A 1 79 ? -2.845 3.184 -3.643 1.00 92.56 79 VAL A CA 1
ATOM 638 C C . VAL A 1 79 ? -1.573 2.392 -3.895 1.00 92.56 79 VAL A C 1
ATOM 640 O O . VAL A 1 79 ? -0.951 1.926 -2.944 1.00 92.56 79 VAL A O 1
ATOM 643 N N . VAL A 1 80 ? -1.175 2.243 -5.157 1.00 91.38 80 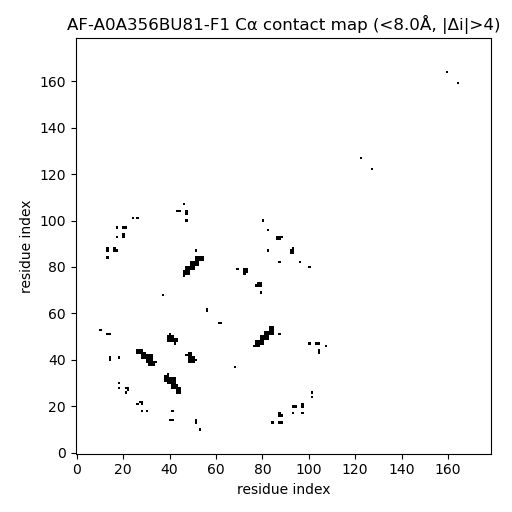VAL A N 1
ATOM 644 C CA . VAL A 1 80 ? 0.025 1.485 -5.533 1.00 91.38 80 VAL A CA 1
ATOM 645 C C . VAL A 1 80 ? 1.195 2.444 -5.757 1.00 91.38 80 VAL A C 1
ATOM 647 O O . VAL A 1 80 ? 1.102 3.391 -6.533 1.00 91.38 80 VAL A O 1
ATOM 650 N N . LEU A 1 81 ? 2.317 2.206 -5.079 1.00 92.50 81 LEU A N 1
ATOM 651 C CA . LEU A 1 81 ? 3.556 2.968 -5.209 1.00 92.50 81 LEU A CA 1
ATOM 652 C C . LEU A 1 81 ? 4.691 2.026 -5.596 1.00 92.50 81 LEU A C 1
ATOM 654 O O . LEU A 1 81 ? 5.009 1.090 -4.868 1.00 92.50 81 LEU A O 1
ATOM 658 N N . ARG A 1 82 ? 5.344 2.292 -6.727 1.00 90.81 82 ARG A N 1
ATOM 659 C CA . ARG A 1 82 ? 6.422 1.437 -7.231 1.00 90.81 82 ARG A CA 1
ATOM 660 C C . ARG A 1 82 ? 7.790 2.071 -7.045 1.00 90.81 82 ARG A C 1
ATOM 662 O O . ARG A 1 82 ? 7.964 3.271 -7.270 1.00 90.81 82 ARG A O 1
ATOM 669 N N . ILE A 1 83 ? 8.777 1.253 -6.694 1.00 89.94 83 ILE A N 1
ATOM 670 C CA . ILE A 1 83 ? 10.189 1.632 -6.710 1.00 89.94 83 ILE A CA 1
ATOM 671 C C . ILE A 1 83 ? 10.994 0.580 -7.463 1.00 89.94 83 ILE A C 1
ATOM 673 O O . ILE A 1 83 ? 10.955 -0.604 -7.148 1.00 89.94 83 ILE A O 1
ATOM 677 N N . ASN A 1 84 ? 11.773 1.011 -8.453 1.00 87.88 84 ASN A N 1
ATOM 678 C CA . ASN A 1 84 ? 12.649 0.087 -9.159 1.00 87.88 84 ASN A CA 1
ATOM 679 C C . ASN A 1 84 ? 13.856 -0.318 -8.293 1.00 87.88 84 ASN A C 1
ATOM 681 O O . ASN A 1 84 ? 14.310 0.417 -7.408 1.00 87.88 84 ASN A O 1
ATOM 685 N N . ALA A 1 85 ? 14.436 -1.482 -8.586 1.00 85.25 85 ALA A N 1
ATOM 686 C CA . ALA A 1 85 ? 15.586 -1.985 -7.838 1.00 85.25 85 ALA A CA 1
ATOM 687 C C . ALA A 1 85 ? 16.821 -1.055 -7.858 1.00 85.25 85 ALA A C 1
ATOM 689 O O . ALA A 1 85 ? 17.646 -1.115 -6.942 1.00 85.25 85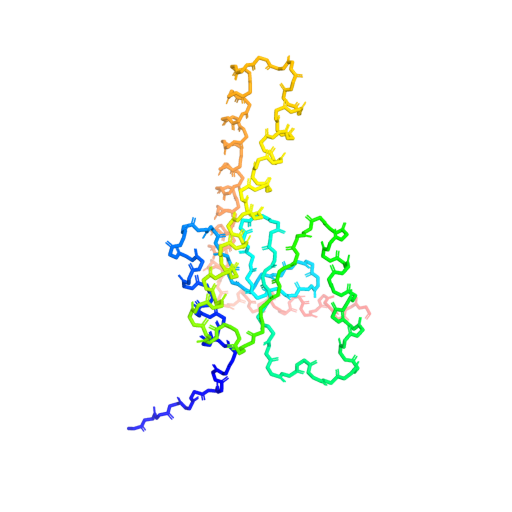 ALA A O 1
ATOM 690 N N . ALA A 1 86 ? 16.993 -0.209 -8.882 1.00 86.25 86 ALA A N 1
ATOM 691 C CA . ALA A 1 86 ? 18.118 0.728 -8.956 1.00 86.25 86 ALA A CA 1
ATOM 692 C C . ALA A 1 86 ? 17.955 1.887 -7.956 1.00 86.25 86 ALA A C 1
ATOM 694 O O . ALA A 1 86 ? 18.885 2.210 -7.212 1.00 86.25 86 ALA A O 1
ATOM 695 N N . ASP A 1 87 ? 16.754 2.450 -7.877 1.00 89.12 87 ASP A N 1
ATOM 696 C CA . ASP A 1 87 ? 16.376 3.518 -6.961 1.00 89.12 87 ASP A CA 1
ATOM 697 C C . ASP A 1 87 ? 16.314 3.013 -5.519 1.00 89.12 87 ASP A C 1
ATOM 699 O O . ASP A 1 87 ? 16.796 3.696 -4.617 1.00 89.12 87 ASP A O 1
ATOM 703 N N . ALA A 1 88 ? 15.850 1.780 -5.296 1.00 88.44 88 ALA A N 1
ATOM 704 C CA . ALA A 1 88 ? 15.874 1.152 -3.976 1.00 88.44 88 ALA A CA 1
ATOM 705 C C . ALA A 1 88 ? 17.307 0.919 -3.450 1.00 88.44 88 ALA A C 1
ATOM 707 O O . ALA A 1 88 ? 17.562 0.979 -2.245 1.00 88.44 88 ALA A O 1
ATOM 708 N N . LYS A 1 89 ? 18.287 0.704 -4.341 1.00 87.75 89 LYS A N 1
ATOM 709 C CA . LYS A 1 89 ? 19.712 0.622 -3.966 1.00 87.75 89 LYS A CA 1
ATOM 710 C C . LYS A 1 89 ? 20.327 1.996 -3.689 1.00 87.75 89 LYS A C 1
ATOM 712 O O . LYS A 1 89 ? 21.284 2.081 -2.912 1.00 87.75 89 LYS A O 1
ATOM 717 N N . ASN A 1 90 ? 19.799 3.060 -4.293 1.00 91.69 90 ASN A N 1
ATOM 718 C CA . ASN 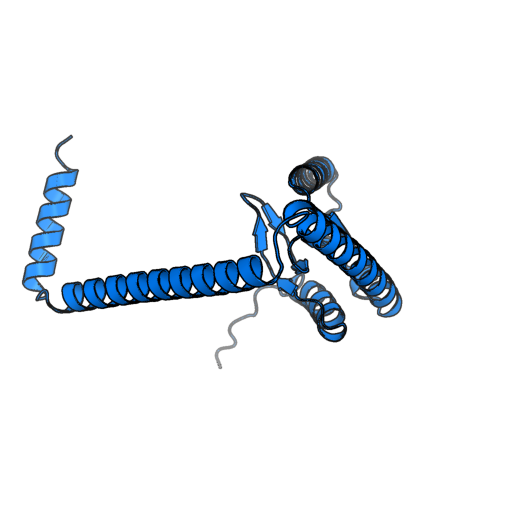A 1 90 ? 20.269 4.424 -4.090 1.00 91.69 90 ASN A CA 1
ATOM 719 C C . ASN A 1 90 ? 19.646 5.034 -2.826 1.00 91.69 90 ASN A C 1
ATOM 721 O O . ASN A 1 90 ? 18.472 5.385 -2.783 1.00 91.69 90 ASN A O 1
ATOM 725 N N . ARG A 1 91 ? 20.470 5.254 -1.796 1.00 91.00 91 ARG A N 1
ATOM 726 C CA . ARG A 1 91 ? 20.017 5.756 -0.487 1.00 91.00 91 ARG A CA 1
ATOM 727 C C . ARG A 1 91 ? 19.235 7.072 -0.557 1.00 91.00 91 ARG A C 1
ATOM 729 O O . ARG A 1 91 ? 18.338 7.278 0.257 1.00 91.00 91 ARG A O 1
ATOM 736 N N . ARG A 1 92 ? 19.580 7.979 -1.477 1.00 94.81 92 ARG A N 1
ATOM 737 C CA . ARG A 1 92 ? 18.866 9.255 -1.626 1.00 94.81 92 ARG A CA 1
ATOM 738 C C . ARG A 1 92 ? 17.481 9.030 -2.231 1.00 94.81 92 ARG A C 1
ATOM 740 O O . ARG A 1 92 ? 16.502 9.496 -1.661 1.00 94.81 92 ARG A O 1
ATOM 747 N N . ARG A 1 93 ? 17.409 8.277 -3.330 1.00 93.75 93 ARG A N 1
ATOM 748 C CA . ARG A 1 93 ? 16.150 7.951 -4.017 1.00 93.75 93 ARG A CA 1
ATOM 749 C C . ARG A 1 93 ? 15.211 7.150 -3.126 1.00 93.75 93 ARG A C 1
ATOM 751 O O . ARG A 1 93 ? 14.050 7.513 -2.999 1.00 93.75 93 ARG A O 1
ATOM 758 N N . LEU A 1 94 ? 15.736 6.153 -2.418 1.00 93.50 94 LEU A N 1
ATOM 759 C CA . LEU A 1 94 ? 14.980 5.385 -1.434 1.00 93.50 94 LEU A CA 1
ATOM 760 C C . LEU A 1 94 ? 14.364 6.283 -0.349 1.00 93.50 94 LEU A C 1
ATOM 762 O O . LEU A 1 94 ? 13.209 6.106 0.024 1.00 93.50 94 LEU A O 1
ATOM 766 N N . ARG A 1 95 ? 15.106 7.284 0.140 1.00 94.44 95 ARG A N 1
ATOM 767 C CA . ARG A 1 95 ? 14.585 8.249 1.121 1.00 94.44 95 ARG A CA 1
ATOM 768 C C . ARG A 1 95 ? 13.516 9.166 0.545 1.00 94.44 95 ARG A C 1
ATOM 770 O O . ARG A 1 95 ? 12.569 9.479 1.261 1.00 94.44 95 ARG A O 1
ATOM 777 N N . GLU A 1 96 ? 13.684 9.623 -0.692 1.00 95.50 96 GLU A N 1
ATOM 778 C CA . GLU A 1 96 ? 12.692 10.437 -1.409 1.00 95.50 96 GLU A CA 1
ATOM 779 C C . GLU A 1 96 ? 11.396 9.638 -1.625 1.00 95.50 96 GLU A C 1
ATOM 781 O O . GLU A 1 96 ? 10.306 10.129 -1.323 1.00 95.50 96 GLU A O 1
ATOM 786 N N . PHE A 1 97 ? 11.521 8.378 -2.042 1.00 95.38 97 PHE A N 1
ATOM 787 C CA . PHE A 1 97 ? 10.408 7.445 -2.173 1.00 95.38 97 PHE A CA 1
ATOM 788 C C . PHE A 1 97 ? 9.715 7.206 -0.831 1.00 95.38 97 PHE A C 1
ATOM 790 O O . PHE A 1 97 ? 8.522 7.458 -0.709 1.00 95.38 97 PHE A O 1
ATOM 797 N N . ALA A 1 98 ? 10.458 6.835 0.213 1.00 94.19 98 ALA A N 1
ATOM 798 C CA . ALA A 1 98 ? 9.893 6.614 1.541 1.00 94.19 98 ALA A CA 1
ATOM 799 C C . ALA A 1 98 ? 9.214 7.876 2.107 1.00 94.19 98 ALA A C 1
ATOM 801 O O . ALA A 1 98 ? 8.188 7.781 2.769 1.00 94.19 98 ALA A O 1
ATOM 802 N N . SER A 1 99 ? 9.733 9.076 1.822 1.00 95.81 99 SER A N 1
ATOM 803 C CA . SER A 1 99 ? 9.049 10.331 2.168 1.00 95.81 99 SER A CA 1
ATOM 804 C C . SER A 1 99 ? 7.743 10.524 1.397 1.00 95.81 99 SER A C 1
ATOM 806 O O . SER A 1 99 ? 6.813 11.117 1.932 1.00 95.81 99 SER A O 1
ATOM 808 N N . SER A 1 100 ? 7.663 10.034 0.163 1.00 95.50 100 SER A N 1
ATOM 809 C CA . SER A 1 100 ? 6.428 10.052 -0.626 1.00 95.50 100 SER A CA 1
ATOM 810 C C . SER A 1 100 ? 5.406 9.067 -0.057 1.00 95.50 100 SER A C 1
ATOM 812 O O . SER A 1 100 ? 4.259 9.450 0.136 1.00 95.50 100 SER A O 1
ATOM 814 N N . VAL A 1 101 ? 5.836 7.860 0.331 1.00 95.06 101 VAL A N 1
ATOM 815 C CA . VAL A 1 101 ? 4.981 6.874 1.019 1.00 95.06 101 VAL A CA 1
ATOM 816 C C . VAL A 1 101 ? 4.413 7.451 2.318 1.00 95.06 101 VAL A C 1
ATOM 818 O O . VAL A 1 101 ? 3.216 7.342 2.552 1.00 95.06 101 VAL A O 1
ATOM 821 N N . VAL A 1 102 ? 5.236 8.126 3.133 1.00 95.25 102 VAL A N 1
ATOM 822 C CA . VAL A 1 102 ? 4.768 8.784 4.369 1.00 95.25 102 VAL A CA 1
ATOM 823 C C . VAL A 1 102 ? 3.684 9.822 4.079 1.00 95.25 102 VAL A C 1
ATOM 825 O O . VAL A 1 102 ? 2.666 9.830 4.758 1.00 95.25 102 VAL A O 1
ATOM 828 N N . LYS A 1 103 ? 3.865 10.669 3.058 1.00 95.19 103 LYS A N 1
ATOM 829 C CA . LYS A 1 103 ? 2.851 11.672 2.694 1.00 95.19 103 LYS A CA 1
ATOM 830 C C . LYS A 1 103 ? 1.522 11.024 2.322 1.00 95.19 103 LYS A C 1
ATOM 832 O O . LYS A 1 103 ? 0.490 11.434 2.837 1.00 95.19 103 LYS A O 1
ATOM 837 N N . VAL A 1 104 ? 1.562 9.998 1.472 1.00 94.31 104 VAL A N 1
ATOM 838 C CA . VAL A 1 104 ? 0.358 9.260 1.064 1.00 94.31 104 VAL A CA 1
ATOM 839 C C . VAL A 1 104 ? -0.289 8.582 2.274 1.00 94.31 104 VAL A C 1
ATOM 841 O O . VAL A 1 104 ? -1.504 8.630 2.422 1.00 94.31 104 VAL A O 1
ATOM 844 N N . TYR A 1 105 ? 0.508 8.017 3.182 1.00 94.44 105 TYR A N 1
ATOM 845 C CA . TYR A 1 105 ? 0.015 7.423 4.425 1.00 94.44 105 TYR A CA 1
ATOM 846 C C . TYR A 1 105 ? -0.695 8.439 5.321 1.00 94.44 105 TYR A C 1
ATOM 848 O O . TYR A 1 105 ? -1.800 8.177 5.792 1.00 94.44 105 TYR A O 1
ATOM 856 N N . ASP A 1 106 ? -0.105 9.615 5.519 1.00 92.50 106 ASP A N 1
ATOM 857 C CA . ASP A 1 106 ? -0.723 10.677 6.310 1.00 92.50 106 ASP A CA 1
ATOM 858 C C . ASP A 1 106 ? -2.013 11.193 5.650 1.00 92.50 106 ASP A C 1
ATOM 860 O O . ASP A 1 106 ? -3.006 11.451 6.335 1.00 92.50 106 ASP A O 1
ATOM 864 N N . GLU A 1 107 ? -2.038 11.316 4.321 1.00 91.31 107 GLU A N 1
ATOM 865 C CA . GLU A 1 107 ? -3.235 11.687 3.559 1.00 91.31 107 GLU A CA 1
ATOM 866 C C . GLU A 1 107 ? -4.355 10.649 3.700 1.00 91.31 107 GLU A C 1
ATOM 868 O O . GLU A 1 107 ? -5.495 11.020 3.994 1.00 91.31 107 GLU A O 1
ATOM 873 N N . GLU A 1 108 ? -4.045 9.361 3.551 1.00 88.88 108 GLU A N 1
ATOM 874 C CA . GLU A 1 108 ? -5.020 8.278 3.702 1.00 88.88 108 GLU A CA 1
ATOM 875 C C . GLU A 1 108 ? -5.546 8.188 5.136 1.00 88.88 108 GLU A C 1
ATOM 877 O O . GLU A 1 108 ? -6.759 8.145 5.347 1.00 88.88 108 GLU A O 1
ATOM 882 N N . ARG A 1 109 ? -4.669 8.300 6.136 1.00 87.56 109 ARG A N 1
ATOM 883 C CA . ARG A 1 109 ? -5.068 8.331 7.548 1.00 87.56 109 ARG A CA 1
ATOM 884 C C . ARG A 1 109 ? -5.987 9.515 7.866 1.00 87.56 109 ARG A C 1
ATOM 886 O O . ARG A 1 109 ? -6.936 9.397 8.649 1.00 87.56 109 ARG A O 1
ATOM 893 N N . ASN A 1 110 ? -5.731 10.672 7.257 1.00 86.62 110 ASN A N 1
ATOM 894 C CA . ASN A 1 110 ? -6.587 11.847 7.400 1.00 86.62 110 ASN A CA 1
ATOM 895 C C . ASN A 1 110 ? -7.951 11.647 6.725 1.00 86.62 110 ASN A C 1
ATOM 897 O O . ASN A 1 110 ? -8.975 12.018 7.306 1.00 86.62 110 ASN A O 1
ATOM 901 N N . ARG A 1 111 ? -7.989 11.043 5.530 1.00 83.62 111 ARG A N 1
ATOM 902 C CA . ARG A 1 111 ? -9.238 10.695 4.830 1.00 83.62 111 ARG A CA 1
ATOM 903 C C . ARG A 1 111 ? -10.072 9.711 5.636 1.00 83.62 111 ARG A C 1
ATOM 905 O O . ARG A 1 111 ? -11.278 9.899 5.765 1.00 83.62 111 ARG A O 1
ATOM 912 N N . GLU A 1 112 ? -9.441 8.699 6.209 1.00 79.75 112 GLU A N 1
ATOM 913 C CA . GLU A 1 112 ? -10.097 7.727 7.077 1.00 79.75 112 GLU A CA 1
ATOM 914 C C . GLU A 1 112 ? -10.683 8.385 8.324 1.00 79.75 112 GLU A C 1
ATOM 916 O O . GLU A 1 112 ? -11.878 8.262 8.581 1.00 79.75 112 GLU A O 1
ATOM 921 N N . SER A 1 113 ? -9.898 9.218 9.009 1.00 75.06 113 SER A N 1
ATOM 922 C CA . SER A 1 113 ? -10.381 9.996 10.154 1.00 75.06 113 SER A CA 1
ATOM 923 C C . SER A 1 113 ? -11.584 10.881 9.793 1.00 75.06 113 SER A C 1
ATOM 925 O O . SER A 1 113 ? -12.484 11.089 10.606 1.00 75.06 113 SER A O 1
ATOM 927 N N . GLN A 1 114 ? -11.622 11.435 8.577 1.00 75.31 114 GLN A N 1
ATOM 928 C CA . GLN A 1 114 ? -12.773 12.197 8.084 1.00 75.31 114 GLN A CA 1
ATOM 929 C C . GLN A 1 114 ? -13.979 11.303 7.773 1.00 75.31 114 GLN A C 1
ATOM 931 O O . GLN A 1 114 ? -15.104 11.688 8.092 1.00 75.31 114 GLN A O 1
ATOM 936 N N . ARG A 1 115 ? -13.765 10.115 7.195 1.00 74.75 115 ARG A N 1
ATOM 937 C CA . ARG A 1 115 ? -14.823 9.123 6.947 1.00 74.75 115 ARG A CA 1
ATOM 938 C C . ARG A 1 115 ? -15.442 8.633 8.249 1.00 74.75 115 ARG A C 1
ATOM 940 O O . ARG A 1 115 ? -16.662 8.649 8.368 1.00 74.75 115 ARG A O 1
ATOM 947 N N . GLU A 1 116 ? -14.634 8.288 9.245 1.00 71.75 116 GLU A N 1
ATOM 948 C CA . GLU A 1 116 ? -15.123 7.897 10.570 1.00 71.75 116 GLU A CA 1
ATOM 949 C C . GLU A 1 116 ? -15.948 9.013 11.216 1.00 71.75 116 GLU A C 1
ATOM 951 O O . GLU A 1 116 ? -17.044 8.767 11.720 1.00 71.75 116 GLU A O 1
ATOM 956 N N . LYS A 1 117 ? -15.475 10.264 11.145 1.00 70.44 117 LYS A N 1
ATOM 957 C CA . LYS A 1 117 ? -16.228 11.433 11.629 1.00 70.44 117 LYS A CA 1
ATOM 958 C C . LYS A 1 117 ? -17.538 11.649 10.870 1.00 70.44 117 LYS A C 1
ATOM 960 O O . LYS A 1 117 ? -18.499 12.139 11.454 1.00 70.44 117 LYS A O 1
ATOM 965 N N . ALA A 1 118 ? -17.589 11.309 9.583 1.00 73.31 118 ALA A N 1
ATOM 966 C CA . ALA A 1 118 ? -18.809 11.389 8.787 1.00 73.31 118 ALA A CA 1
ATOM 967 C C . ALA A 1 118 ? -19.808 10.280 9.156 1.00 73.31 118 ALA A C 1
ATOM 969 O O . ALA A 1 118 ? -20.996 10.564 9.280 1.00 73.31 118 ALA A O 1
ATOM 970 N N . LEU A 1 119 ? -19.331 9.053 9.386 1.00 71.06 119 LEU A N 1
ATOM 971 C CA . LEU A 1 119 ? -20.154 7.911 9.807 1.00 71.06 119 LEU A CA 1
ATOM 972 C C . LEU A 1 119 ? -20.700 8.074 11.231 1.00 71.06 119 LEU A C 1
ATOM 974 O O . LEU A 1 119 ? -21.804 7.634 11.527 1.00 71.06 119 LEU A O 1
ATOM 978 N N . THR A 1 120 ? -19.943 8.732 12.108 1.00 69.06 120 THR A N 1
ATOM 979 C CA . THR A 1 120 ? -20.321 8.979 13.510 1.00 69.06 120 THR A CA 1
ATOM 980 C C . THR A 1 120 ? -21.049 10.309 13.725 1.00 69.06 120 THR A C 1
ATOM 982 O O . THR A 1 120 ? -21.323 10.705 14.861 1.00 69.06 120 THR A O 1
ATOM 985 N N . ARG A 1 121 ? -21.382 11.028 12.646 1.00 63.44 121 ARG A N 1
ATOM 986 C CA . ARG A 1 121 ? -21.995 12.355 12.719 1.00 63.44 121 ARG A CA 1
ATOM 987 C C . ARG A 1 121 ? -23.408 12.254 13.307 1.00 63.44 121 ARG A C 1
ATOM 989 O O . ARG A 1 121 ? -24.310 11.726 12.670 1.00 63.44 121 ARG A O 1
ATOM 996 N N . GLY A 1 122 ? -23.592 12.793 14.513 1.00 66.06 122 GLY A N 1
ATOM 997 C CA . GLY A 1 122 ? -24.879 12.807 15.222 1.00 66.06 122 GLY A CA 1
ATOM 998 C C . GLY A 1 122 ? -25.029 11.749 16.317 1.00 66.06 122 GLY A C 1
ATOM 999 O O . GLY A 1 122 ? -26.037 11.770 17.015 1.00 66.06 122 GLY A O 1
ATOM 1000 N N . ILE A 1 123 ? -24.037 10.875 16.512 1.00 71.81 123 ILE A N 1
ATOM 1001 C CA . ILE A 1 123 ? -24.037 9.907 17.615 1.00 71.81 123 ILE A CA 1
ATOM 1002 C C . ILE A 1 123 ? -23.294 10.521 18.818 1.00 71.81 123 ILE A C 1
ATOM 1004 O O . ILE A 1 123 ? -22.166 11.000 18.648 1.00 71.81 123 ILE A O 1
ATOM 1008 N N . PRO A 1 124 ? -23.881 10.527 20.029 1.00 78.00 124 PRO A N 1
ATOM 1009 C CA . PRO A 1 124 ? -23.187 10.939 21.248 1.00 78.00 124 PRO A CA 1
ATOM 1010 C C . PRO A 1 124 ? -21.891 10.140 21.467 1.00 78.00 124 PRO A C 1
ATOM 1012 O O . PRO A 1 124 ? -21.858 8.920 21.305 1.00 78.00 124 PRO A O 1
ATOM 1015 N N . GLN A 1 125 ? -20.803 10.813 21.863 1.00 72.56 125 GLN A N 1
ATOM 1016 C CA . GLN A 1 125 ? -19.485 10.170 22.016 1.00 72.56 125 GLN A CA 1
ATOM 1017 C C . GLN A 1 125 ? -19.481 9.023 23.040 1.00 72.56 125 GLN A C 1
ATOM 1019 O O . GLN A 1 125 ? -18.745 8.051 22.868 1.00 72.56 125 GLN A O 1
ATOM 1024 N N . GLU A 1 126 ? -20.312 9.117 24.076 1.00 74.81 126 GLU A N 1
ATOM 1025 C CA . GLU A 1 126 ? -20.429 8.097 25.122 1.00 74.81 126 GLU A CA 1
ATOM 1026 C C . GLU A 1 126 ? -21.025 6.788 24.587 1.00 74.81 126 GLU A C 1
ATOM 1028 O O . GLU A 1 126 ? -20.508 5.709 24.878 1.00 74.81 126 GLU A O 1
ATOM 1033 N N . GLU A 1 127 ? -22.055 6.865 23.739 1.00 76.25 127 GLU A N 1
ATOM 1034 C CA . GLU A 1 127 ? -22.666 5.686 23.111 1.00 76.25 127 GLU A CA 1
ATOM 1035 C C . GLU A 1 127 ? -21.676 4.977 22.179 1.00 76.25 127 GLU A C 1
ATOM 1037 O O . GLU A 1 127 ? -21.575 3.749 22.189 1.00 76.25 127 GLU A O 1
ATOM 1042 N N . LEU A 1 128 ? -20.872 5.743 21.433 1.00 75.44 128 LEU A N 1
ATOM 1043 C CA . LEU A 1 128 ? -19.813 5.201 20.578 1.00 75.44 128 LEU A CA 1
ATOM 1044 C C . LEU A 1 128 ? -18.742 4.452 21.368 1.00 75.44 128 LEU A C 1
ATOM 1046 O O . LEU A 1 128 ? -18.311 3.378 20.949 1.00 75.44 128 LEU A O 1
ATOM 1050 N N . GLN A 1 129 ? -18.306 4.995 22.506 1.00 78.19 129 GLN A N 1
ATOM 1051 C CA . GLN A 1 129 ? -17.330 4.320 23.362 1.00 78.19 129 GLN A CA 1
ATOM 1052 C C . GLN A 1 129 ? -17.898 3.014 23.925 1.00 78.19 129 GLN A C 1
ATOM 1054 O O . GLN A 1 129 ? -17.220 1.988 23.899 1.00 78.19 129 GLN A O 1
ATOM 1059 N N . GLN A 1 130 ? -19.159 3.017 24.362 1.00 85.00 130 GLN A N 1
ATOM 1060 C CA . GLN A 1 130 ? -19.818 1.808 24.857 1.00 85.00 130 GLN A CA 1
ATOM 1061 C C . GLN A 1 130 ? -19.968 0.738 23.768 1.00 85.00 130 GLN A C 1
ATOM 1063 O O . GLN A 1 130 ? -19.746 -0.443 24.038 1.00 85.00 130 GLN A O 1
ATOM 1068 N N . LEU A 1 131 ? -20.314 1.133 22.540 1.00 81.75 131 LEU A N 1
ATOM 1069 C CA . LEU A 1 131 ? -20.408 0.227 21.392 1.00 81.75 131 LEU A CA 1
ATOM 1070 C C . LEU A 1 131 ? -19.049 -0.381 21.030 1.00 81.75 131 LEU A C 1
ATOM 1072 O O . LEU A 1 131 ? -18.969 -1.594 20.846 1.00 81.75 131 LEU A O 1
ATOM 1076 N N . LYS A 1 132 ? -17.977 0.423 21.004 1.00 82.50 132 LYS A N 1
ATOM 1077 C CA . LYS A 1 132 ? -16.610 -0.069 20.754 1.00 82.50 132 LYS A CA 1
ATOM 1078 C C . LYS A 1 132 ? -16.192 -1.125 21.779 1.00 82.50 132 LYS A C 1
ATOM 1080 O O . LYS A 1 132 ? -15.755 -2.205 21.397 1.00 82.50 132 LYS A O 1
ATOM 1085 N N . VAL A 1 133 ? -16.423 -0.857 23.066 1.00 86.56 133 VAL A N 1
ATOM 1086 C CA . VAL A 1 133 ? -16.099 -1.801 24.151 1.00 86.56 133 VAL A CA 1
ATOM 1087 C C . VAL A 1 133 ? -16.929 -3.088 24.059 1.00 86.56 133 VAL A C 1
ATOM 1089 O O . VAL A 1 133 ? -16.429 -4.165 24.381 1.00 86.56 133 VAL A O 1
ATOM 1092 N N . LYS A 1 134 ? -18.199 -3.011 23.637 1.00 89.75 134 LYS A N 1
ATOM 1093 C CA . LYS A 1 134 ? -19.032 -4.208 23.423 1.00 89.75 134 LYS A CA 1
ATOM 1094 C 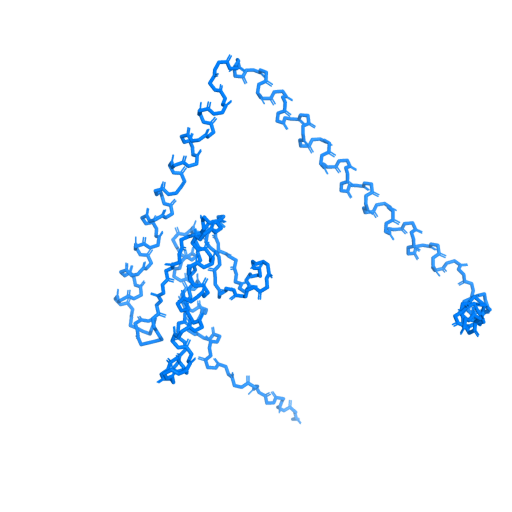C . LYS A 1 134 ? -18.495 -5.068 22.277 1.00 89.75 134 LYS A C 1
ATOM 1096 O O . LYS A 1 134 ? -18.328 -6.267 22.474 1.00 89.75 134 LYS A O 1
ATOM 1101 N N . LEU A 1 135 ? -18.165 -4.451 21.144 1.00 86.44 135 LEU A N 1
ATOM 1102 C CA . LEU A 1 135 ? -17.609 -5.131 19.969 1.00 86.44 135 LEU A CA 1
ATOM 1103 C C . LEU A 1 135 ? -16.260 -5.801 20.253 1.00 86.44 135 LEU A C 1
ATOM 1105 O O . LEU A 1 135 ? -16.045 -6.935 19.831 1.00 86.44 135 LEU A O 1
ATOM 1109 N N . GLU A 1 136 ? -15.358 -5.141 20.986 1.00 84.94 136 GLU A N 1
ATOM 1110 C CA . GLU A 1 136 ? -14.080 -5.752 21.387 1.00 84.94 136 GLU A CA 1
ATOM 1111 C C . GLU A 1 136 ? -14.300 -6.991 22.257 1.00 84.94 136 GLU A C 1
ATOM 1113 O O . GLU A 1 136 ? -13.725 -8.043 21.989 1.00 84.94 136 GLU A O 1
ATOM 1118 N N . LYS A 1 137 ? -15.204 -6.907 23.240 1.00 86.75 137 LYS A N 1
ATOM 1119 C CA . LYS A 1 137 ? -15.551 -8.052 24.091 1.00 86.75 137 LYS A CA 1
ATOM 1120 C C . LYS A 1 137 ? -16.199 -9.193 23.313 1.00 86.75 137 LYS A C 1
ATOM 1122 O O . LYS A 1 137 ? -15.993 -10.349 23.670 1.00 86.75 137 LYS A O 1
ATOM 1127 N N . GLU A 1 138 ? -17.010 -8.899 22.302 1.00 84.31 138 GLU A N 1
ATOM 1128 C CA . GLU A 1 138 ? -17.602 -9.925 21.437 1.0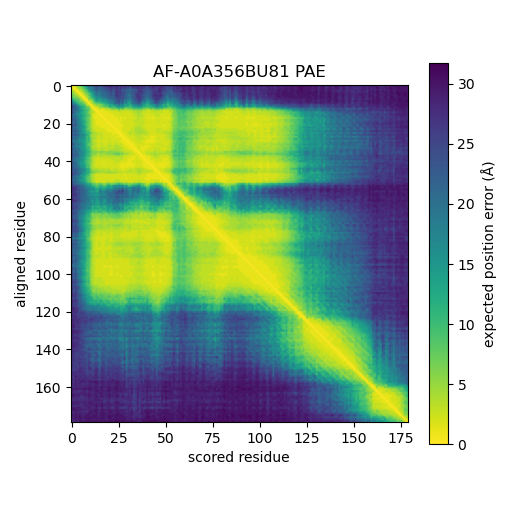0 84.31 138 GLU A CA 1
ATOM 1129 C C . GLU A 1 138 ? -16.534 -10.613 20.583 1.00 84.31 138 GLU A C 1
ATOM 1131 O O . GLU A 1 138 ? -16.453 -11.838 20.608 1.00 84.31 138 GLU A O 1
ATOM 1136 N N . ARG A 1 139 ? -15.632 -9.853 19.952 1.00 84.38 139 ARG A N 1
ATOM 1137 C CA . ARG A 1 139 ? -14.502 -10.414 19.192 1.00 84.38 139 ARG A CA 1
ATOM 1138 C C . ARG A 1 139 ? -13.558 -11.254 20.049 1.00 84.38 139 ARG A C 1
ATOM 1140 O O . ARG A 1 139 ? -13.081 -12.292 19.602 1.00 84.38 139 ARG A O 1
ATOM 1147 N N . GLU A 1 140 ? -13.260 -10.819 21.271 1.00 83.50 140 GLU A N 1
ATOM 1148 C CA . GLU A 1 140 ? -12.442 -11.605 22.202 1.00 83.50 140 GLU A CA 1
ATOM 1149 C C . GLU A 1 140 ? -13.134 -12.911 22.601 1.00 83.50 140 GLU A C 1
ATOM 1151 O O . GLU A 1 140 ? -12.477 -13.949 22.683 1.00 83.50 140 GLU A O 1
ATOM 1156 N N . LYS A 1 141 ? -14.456 -12.887 22.804 1.00 84.69 141 LYS A N 1
ATOM 1157 C CA . LYS A 1 141 ? -15.240 -14.098 23.078 1.00 84.69 141 LYS A CA 1
ATOM 1158 C C . LYS A 1 141 ? -15.259 -15.049 21.887 1.00 84.69 141 LYS A C 1
ATOM 1160 O O . LYS A 1 141 ? -15.118 -16.247 22.101 1.00 84.69 141 LYS A O 1
ATOM 1165 N N . GLU A 1 142 ? -15.409 -14.537 20.667 1.00 81.12 142 GLU A N 1
ATOM 1166 C CA . GLU A 1 142 ? -15.353 -15.345 19.442 1.00 81.12 142 GLU A CA 1
ATOM 1167 C C . GLU A 1 142 ? -13.990 -16.027 19.296 1.00 81.12 142 GLU A C 1
ATOM 1169 O O . GLU A 1 142 ? -13.936 -17.248 19.178 1.00 81.12 142 GLU A O 1
ATOM 1174 N N . LYS A 1 143 ? -12.887 -15.282 19.448 1.00 80.12 143 LYS A N 1
ATOM 1175 C CA . LYS A 1 143 ? -11.531 -15.857 19.415 1.00 80.12 143 LYS A CA 1
ATOM 1176 C C . LYS A 1 143 ? -11.312 -16.914 20.495 1.00 80.12 143 LYS A C 1
ATOM 1178 O O . LYS A 1 143 ? -10.736 -17.964 20.232 1.00 80.12 143 LYS A O 1
ATOM 1183 N N . GLN A 1 144 ? -11.784 -16.663 21.717 1.00 77.12 144 GLN A N 1
ATOM 1184 C CA . GLN A 1 144 ? -11.687 -17.644 22.801 1.00 77.12 144 GLN A CA 1
ATOM 1185 C C . GLN A 1 144 ? -12.539 -18.889 22.532 1.00 77.12 144 GLN A C 1
ATOM 1187 O O . GLN A 1 144 ? -12.134 -19.985 22.917 1.00 77.12 144 GLN A O 1
ATOM 1192 N N . ALA A 1 145 ? -13.699 -18.744 21.888 1.00 77.25 145 ALA A N 1
ATOM 1193 C CA . ALA A 1 145 ? -14.544 -19.866 21.502 1.00 77.25 145 ALA A CA 1
ATOM 1194 C C . ALA A 1 145 ? -13.895 -20.708 20.390 1.00 77.25 145 ALA A C 1
ATOM 1196 O O . ALA A 1 145 ? -13.896 -21.933 20.494 1.00 77.25 145 ALA A O 1
ATOM 1197 N N . GLU A 1 146 ? -13.283 -20.072 19.389 1.00 77.69 146 GLU A N 1
ATOM 1198 C CA . GLU A 1 146 ? -12.522 -20.746 18.327 1.00 77.69 146 GLU A CA 1
ATOM 1199 C C . GLU A 1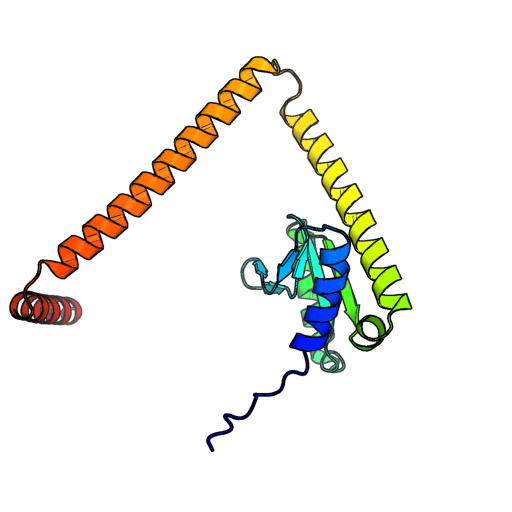 146 ? -11.303 -21.491 18.890 1.00 77.69 146 GLU A C 1
ATOM 1201 O O . GLU A 1 146 ? -11.153 -22.691 18.661 1.00 77.69 146 GLU A O 1
ATOM 1206 N N . GLU A 1 147 ? -10.490 -20.847 19.735 1.00 75.31 147 GLU A N 1
ATOM 1207 C CA . GLU A 1 147 ? -9.342 -21.506 20.376 1.00 75.31 147 GLU A CA 1
ATOM 1208 C C . GLU A 1 147 ? -9.755 -22.676 21.285 1.00 75.31 147 GLU A C 1
ATOM 1210 O O . GLU A 1 147 ? -9.021 -23.661 21.429 1.00 75.31 147 GLU A O 1
ATOM 1215 N N . GLN A 1 148 ? -10.910 -22.575 21.952 1.00 71.69 148 GLN A N 1
ATOM 1216 C CA . GLN A 1 148 ? -11.449 -23.666 22.766 1.00 71.69 148 GLN A CA 1
ATOM 1217 C C . GLN A 1 148 ? -11.980 -24.811 21.902 1.00 71.69 148 GLN A C 1
ATOM 1219 O O . GLN A 1 148 ? -11.781 -25.970 22.275 1.00 71.69 148 GLN A O 1
ATOM 1224 N N . ALA A 1 149 ? -12.596 -24.514 20.756 1.00 71.00 149 ALA A N 1
ATOM 1225 C CA . ALA A 1 149 ? -13.035 -25.516 19.793 1.00 71.00 149 ALA A CA 1
ATOM 1226 C C . ALA A 1 149 ? -11.839 -26.290 19.210 1.00 71.00 149 ALA A C 1
ATOM 1228 O O . ALA A 1 149 ? -11.827 -27.518 19.280 1.00 71.00 149 ALA A O 1
ATOM 1229 N N . GLU A 1 150 ? -10.776 -25.607 18.776 1.00 70.38 150 GLU A N 1
ATOM 1230 C CA . GLU A 1 150 ? -9.557 -26.248 18.252 1.00 70.38 150 GLU A CA 1
ATOM 1231 C C . GLU A 1 150 ? -8.828 -27.096 19.315 1.00 70.38 150 GLU A C 1
ATOM 1233 O O . GLU A 1 150 ? -8.336 -28.203 19.053 1.00 70.38 150 GLU A O 1
ATOM 1238 N N . LYS A 1 151 ? -8.785 -26.622 20.568 1.00 66.25 151 LYS A N 1
ATOM 1239 C CA . LYS A 1 151 ? -8.237 -27.404 21.690 1.00 66.25 151 LYS A CA 1
ATOM 1240 C C . LYS A 1 151 ? -9.097 -28.631 21.993 1.00 66.25 151 LYS A C 1
ATOM 1242 O O . LYS A 1 151 ? -8.548 -29.699 22.254 1.00 66.25 151 LYS A O 1
ATOM 1247 N N . GLN A 1 152 ? -10.424 -28.526 21.944 1.00 61.19 152 GLN A N 1
ATOM 1248 C CA . GLN A 1 152 ? -11.305 -29.678 22.147 1.00 61.19 152 GLN A CA 1
ATOM 1249 C C . GLN A 1 152 ? -11.215 -30.690 21.001 1.00 61.19 152 GLN A C 1
ATOM 1251 O O . GLN A 1 152 ? -11.165 -31.888 21.276 1.00 61.19 152 GLN A O 1
ATOM 1256 N N . GLU A 1 153 ? -11.128 -30.245 19.747 1.00 61.22 153 GLU A N 1
ATOM 1257 C CA . GLU A 1 153 ? -10.938 -31.122 18.587 1.00 61.22 153 GLU A CA 1
ATOM 1258 C C . GLU A 1 153 ? -9.595 -31.854 18.636 1.00 61.22 153 GLU A C 1
ATOM 1260 O O . GLU A 1 153 ? -9.552 -33.073 18.466 1.00 61.22 153 GLU A O 1
ATOM 1265 N N . SER A 1 154 ? -8.505 -31.162 18.978 1.00 61.00 154 SER A N 1
ATOM 1266 C CA . SER A 1 154 ? -7.184 -31.791 19.118 1.00 61.00 154 SER A CA 1
ATOM 1267 C C . SER A 1 154 ? -7.088 -32.746 20.316 1.00 61.00 154 SER A C 1
ATOM 1269 O O . SER A 1 154 ? -6.419 -33.778 20.230 1.00 61.00 154 SER A O 1
ATOM 1271 N N . ILE A 1 155 ? -7.780 -32.465 21.428 1.00 61.12 155 ILE A N 1
ATOM 1272 C CA . ILE A 1 155 ? -7.888 -33.394 22.566 1.00 61.12 155 ILE A CA 1
ATOM 1273 C C . ILE A 1 155 ? -8.750 -34.606 22.198 1.00 61.12 155 ILE A C 1
ATOM 1275 O O . ILE A 1 155 ? -8.423 -35.723 22.594 1.00 61.12 155 ILE A O 1
ATOM 1279 N N . ARG A 1 156 ? -9.836 -34.413 21.442 1.00 57.84 156 ARG A N 1
ATOM 1280 C CA . ARG A 1 156 ? -10.697 -35.505 20.974 1.00 57.84 156 ARG A CA 1
ATOM 1281 C C . ARG A 1 156 ? -9.946 -36.408 19.998 1.00 57.84 156 ARG A C 1
ATOM 1283 O O . ARG A 1 156 ? -9.989 -37.615 20.182 1.00 57.84 156 ARG A O 1
ATOM 1290 N N . ALA A 1 157 ? -9.172 -35.840 19.073 1.00 57.31 157 ALA A N 1
ATOM 1291 C CA . ALA A 1 157 ? -8.298 -36.587 18.168 1.00 57.31 157 ALA A CA 1
ATOM 1292 C C . ALA A 1 157 ? -7.199 -37.376 18.907 1.00 57.31 157 ALA A C 1
ATOM 1294 O O . ALA A 1 157 ? -6.905 -38.503 18.531 1.00 57.31 157 ALA A O 1
ATOM 1295 N N . LYS A 1 158 ? -6.640 -36.831 19.999 1.00 58.44 158 LYS A N 1
ATOM 1296 C CA . LYS A 1 158 ? -5.663 -37.532 20.861 1.00 58.44 158 LYS A CA 1
ATOM 1297 C C . LYS A 1 158 ? -6.266 -38.623 21.757 1.00 58.44 158 LYS A C 1
ATOM 1299 O O . LYS A 1 158 ? -5.509 -39.377 22.359 1.00 58.44 158 LYS A O 1
ATOM 1304 N N . LYS A 1 159 ? -7.594 -38.667 21.917 1.00 57.59 159 LYS A N 1
ATOM 1305 C CA . LYS A 1 159 ? -8.298 -39.675 22.729 1.00 57.59 159 LYS A CA 1
ATOM 1306 C C . LYS A 1 159 ? -8.728 -40.907 21.937 1.00 57.59 159 LYS A C 1
ATOM 1308 O O . LYS A 1 159 ? -9.088 -41.886 22.581 1.00 57.59 159 LYS A O 1
ATOM 1313 N N . LEU A 1 160 ? -8.710 -40.864 20.602 1.00 56.28 160 LEU A N 1
ATOM 1314 C CA . LEU A 1 160 ? -8.843 -42.087 19.818 1.00 56.28 160 LEU A CA 1
ATOM 1315 C C . LEU A 1 160 ? -7.554 -42.896 19.952 1.00 56.28 160 LEU A C 1
ATOM 1317 O O . LEU A 1 160 ? -6.454 -42.363 19.810 1.00 56.28 160 LEU A O 1
ATOM 1321 N N . THR A 1 161 ? -7.704 -44.182 20.233 1.00 66.75 161 THR A N 1
ATOM 1322 C CA . THR A 1 161 ? -6.600 -45.141 20.155 1.00 66.75 161 THR A CA 1
ATOM 1323 C C . THR A 1 161 ? -6.206 -45.369 18.689 1.00 66.75 161 THR A C 1
ATOM 1325 O O . THR A 1 161 ? -7.021 -45.172 17.784 1.00 66.75 161 THR A O 1
ATOM 1328 N N . ASP A 1 162 ? -4.964 -45.790 18.429 1.00 63.56 162 ASP A N 1
ATOM 1329 C CA . ASP A 1 162 ? -4.466 -46.047 17.063 1.00 63.56 162 ASP A CA 1
ATOM 1330 C C . ASP A 1 162 ? -5.364 -47.032 16.282 1.00 63.56 162 ASP A C 1
ATOM 1332 O O . ASP A 1 162 ? -5.518 -46.917 15.065 1.00 63.56 162 ASP A O 1
ATOM 1336 N N . GLU A 1 163 ? -6.016 -47.964 16.986 1.00 64.50 163 GLU A N 1
ATOM 1337 C CA . GLU A 1 163 ? -6.978 -48.914 16.416 1.00 64.50 163 GLU A CA 1
ATOM 1338 C C . GLU A 1 163 ? -8.284 -48.236 15.968 1.00 64.50 163 GLU A C 1
ATOM 1340 O O . GLU A 1 163 ? -8.811 -48.540 14.897 1.00 64.50 163 GLU A O 1
ATOM 1345 N N . GLU A 1 164 ? -8.793 -47.272 16.735 1.00 71.38 164 GLU A N 1
ATOM 1346 C CA . GLU A 1 164 ? -10.011 -46.528 16.392 1.00 71.38 164 GLU A CA 1
ATOM 1347 C C . GLU A 1 164 ? -9.762 -45.534 15.248 1.00 71.38 164 GLU A C 1
ATOM 1349 O O . GLU A 1 164 ? -10.607 -45.388 14.364 1.00 71.38 164 GLU A O 1
ATOM 1354 N N . LEU A 1 165 ? -8.575 -44.913 15.206 1.00 69.06 165 LEU A N 1
ATOM 1355 C CA . LEU A 1 165 ? -8.126 -44.085 14.078 1.00 69.06 165 LEU A CA 1
ATOM 1356 C C . LEU A 1 165 ? -8.055 -44.892 12.776 1.00 69.06 165 LEU A C 1
ATOM 1358 O O . LEU A 1 165 ? -8.475 -44.416 11.718 1.00 69.06 165 LEU A O 1
ATOM 1362 N N . PHE A 1 166 ? -7.560 -46.128 12.853 1.00 67.44 166 PHE A N 1
ATOM 1363 C CA . PHE A 1 166 ? -7.482 -47.032 11.710 1.00 67.44 166 PHE A CA 1
ATOM 1364 C C . PHE A 1 166 ? -8.870 -47.455 11.209 1.00 67.44 166 PHE A C 1
ATOM 1366 O O . PHE A 1 166 ? -9.138 -47.398 10.006 1.00 67.44 166 PHE A O 1
ATOM 1373 N N . LEU A 1 167 ? -9.784 -47.817 12.116 1.00 74.69 167 LEU A N 1
ATOM 1374 C CA . LEU A 1 167 ? -11.160 -48.179 11.758 1.00 74.69 167 LEU A CA 1
ATOM 1375 C C . LEU A 1 167 ? -11.926 -47.003 11.137 1.00 74.69 167 LEU A C 1
ATOM 1377 O O . LEU A 1 167 ? -12.631 -47.191 10.143 1.00 74.69 167 LEU A O 1
ATOM 1381 N N . GLN A 1 168 ? -11.736 -45.789 11.654 1.00 72.94 168 GLN A N 1
ATOM 1382 C CA . GLN A 1 168 ? -12.374 -44.591 11.112 1.00 72.94 168 GLN A CA 1
ATOM 1383 C C . GLN A 1 168 ? -11.846 -44.233 9.711 1.00 72.94 168 GLN A C 1
ATOM 1385 O O . GLN A 1 168 ? -12.631 -43.905 8.820 1.00 72.94 168 GLN A O 1
ATOM 1390 N N . ALA A 1 169 ? -10.540 -44.383 9.468 1.00 74.06 169 ALA A N 1
ATOM 1391 C CA . ALA A 1 169 ? -9.951 -44.183 8.143 1.00 74.06 169 ALA A CA 1
ATOM 1392 C C . ALA A 1 169 ? -10.476 -45.194 7.102 1.00 74.06 169 ALA A C 1
ATOM 1394 O O . ALA A 1 169 ? -10.726 -44.827 5.950 1.00 74.06 169 ALA A O 1
ATOM 1395 N N . ILE A 1 170 ? -10.686 -46.455 7.503 1.00 73.62 170 ILE A N 1
ATOM 1396 C CA . ILE A 1 170 ? -11.305 -47.481 6.648 1.00 73.62 170 ILE A CA 1
ATOM 1397 C C . ILE A 1 170 ? -12.759 -47.116 6.327 1.00 73.62 170 ILE A C 1
ATOM 1399 O O . ILE A 1 170 ? -13.191 -47.251 5.178 1.00 73.62 170 ILE A O 1
ATOM 1403 N N . GLU A 1 171 ? -13.515 -46.635 7.313 1.00 75.44 171 GLU A N 1
ATOM 1404 C CA . GLU A 1 171 ? -14.916 -46.257 7.127 1.00 75.44 171 GLU A CA 1
ATOM 1405 C C . GLU A 1 171 ? -15.072 -45.072 6.155 1.00 75.44 171 GLU A C 1
ATOM 1407 O O . GLU A 1 171 ? -15.929 -45.107 5.265 1.00 75.44 171 GLU A O 1
ATOM 1412 N N . ASP A 1 172 ? -14.203 -44.063 6.260 1.00 73.88 172 ASP A N 1
ATOM 1413 C CA . ASP A 1 172 ? -14.190 -42.889 5.378 1.00 73.88 172 ASP A CA 1
ATOM 1414 C C . ASP A 1 172 ? -13.772 -43.227 3.937 1.00 73.88 172 ASP A C 1
ATOM 1416 O O . ASP A 1 172 ? -14.344 -42.694 2.976 1.00 73.88 172 ASP A O 1
ATOM 1420 N N . LEU A 1 173 ? -12.833 -44.163 3.759 1.00 68.56 173 LEU A N 1
ATOM 1421 C CA . LEU A 1 173 ? -12.474 -44.708 2.444 1.00 68.56 173 LEU A CA 1
ATOM 1422 C C . LEU A 1 173 ? -13.636 -45.497 1.817 1.00 68.56 173 LEU A C 1
ATOM 1424 O O . LEU A 1 173 ? -13.903 -45.358 0.622 1.00 68.56 173 LEU A O 1
ATOM 1428 N N . SER A 1 174 ? -14.377 -46.261 2.623 1.00 67.94 174 SER A N 1
ATOM 1429 C CA . SER A 1 174 ? -15.569 -47.006 2.191 1.00 67.94 174 SER A CA 1
ATOM 1430 C C . SER A 1 174 ? -16.717 -46.079 1.754 1.00 67.94 174 SER A C 1
ATOM 1432 O O . SER A 1 174 ? -17.398 -46.350 0.762 1.00 67.94 174 SER A O 1
ATOM 1434 N N . LYS A 1 175 ? -16.906 -44.940 2.436 1.00 67.25 175 LYS A N 1
ATOM 1435 C CA . LYS A 1 175 ? -17.937 -43.941 2.094 1.00 67.25 175 LYS A CA 1
ATOM 1436 C C . LYS A 1 175 ? -17.610 -43.156 0.821 1.00 67.25 175 LYS A C 1
ATOM 1438 O O . LYS A 1 175 ? -18.523 -42.834 0.063 1.00 67.25 175 LYS A O 1
ATOM 1443 N N . ARG A 1 176 ? -16.328 -42.881 0.546 1.00 59.53 176 ARG A N 1
ATOM 1444 C CA . ARG A 1 176 ? -15.888 -42.192 -0.686 1.00 59.53 176 ARG A CA 1
ATOM 1445 C C . ARG A 1 176 ? -15.945 -43.064 -1.948 1.00 59.53 176 ARG A C 1
ATOM 1447 O O . ARG A 1 176 ? -15.936 -42.510 -3.040 1.00 59.53 176 ARG A O 1
ATOM 1454 N N . GLY A 1 177 ? -16.047 -44.389 -1.811 1.00 56.00 177 GLY A N 1
ATOM 1455 C CA . GLY A 1 177 ? -16.127 -45.343 -2.928 1.00 56.00 177 GLY A CA 1
ATOM 1456 C C . GLY A 1 177 ? -17.541 -45.707 -3.407 1.00 56.00 177 GLY A C 1
ATOM 1457 O O . GLY A 1 177 ? -17.675 -46.534 -4.304 1.00 56.00 177 GLY A O 1
ATOM 1458 N N . ARG A 1 178 ? -18.603 -45.130 -2.825 1.00 56.06 178 ARG A N 1
ATOM 1459 C CA . ARG A 1 178 ? -19.995 -45.313 -3.280 1.00 56.06 178 ARG A CA 1
ATOM 1460 C C . ARG A 1 178 ? -20.526 -44.046 -3.953 1.00 56.06 178 ARG A C 1
ATOM 1462 O O . ARG A 1 178 ? -21.373 -43.360 -3.387 1.00 56.06 178 ARG A O 1
ATOM 1469 N N . LYS A 1 179 ? -20.037 -43.753 -5.155 1.00 46.88 179 LYS A N 1
ATOM 1470 C CA . LYS A 1 179 ? -20.748 -43.024 -6.214 1.00 46.88 179 LYS A CA 1
ATOM 1471 C C . LYS A 1 179 ? -20.201 -43.458 -7.563 1.00 46.88 179 LYS A C 1
ATOM 1473 O O . LYS A 1 179 ? -18.961 -43.554 -7.666 1.00 46.88 179 LYS A O 1
#